Protein AF-A0A9W6SJN5-F1 (afdb_monomer_lite)

Foldseek 3Di:
DDPVVVLVVVLVVCLLVLLQLLLVLLLVVVVLVCVVVVHDPPDVSNPDQLDVVGSNQPPDPPRDPPSNVLSVVLSVVLSVVCSVCVVPDPDSSVSSSVSSNVVSLVVVLVVLVVQPQDRCDDCPALLVQLLVQQPDPLLNVVLSQLSSQWRRLDAQPPVNDPLLVSLVVCCVVVVDDSDDDCRSVVVVVSNVSSLVSCQVRQAWTQHPNDIDRSCVVTPVCSNVPDPPPVVVPPPDDDDPPDPDDDDDPCPVCNVVVLVVQLLVQLLVVVVVVDQSLRSQCVSQCVRPNPVSPVCNPDPVSSVVVSVVSVVVSVVD

Organism: NCBI:txid1785913

Radius of gyration: 25.13 Å; chains: 1; bounding box: 64×48×74 Å

Sequence (316 aa):
MSDRDASDRAHQAWYPQFARVVWHATAPLRHALHRTQGADWWCPTKAAPYSPEDPVGDRADPSCDDCVSEHGEILCLTCRRYAVRSALIADPDGWAFRVAECLMRDRFRAMRVEAGALARTDPRGVVARIYGACADEWERRLARLILDYVGYAGSLPPDLWPYAKWLAEKARITGAPQLGAGRLSALHDDIAVVLGHMRRHGGQVTVQGEKMLWYDAYVERPLGRRRRIDTLSLDEGPSKSDRRPPIDPPDAGLVLGYADRMLAETRTRVRRGATVTAALREVLPSLLGAKGAEVAADRALMERLARFVRSHLDSA

Secondary structure (DSSP, 8-state):
--HHHHHHHHHHHHHHHHHHHHHHHTHHHHHHHHHHH---TT-GGGT----TT-TTS-S-----HHHHHHHHHHHHHHHHHHHHHGGG-S-HHHHHHHHHHHHHHHHHHHHHHHTTPPPS--SSSHHHHHHHH-SSHHHHHHHHHHHHHTT-SS---SS-S-HHHHHHHHHHHH---S--TTHHHHHHHHHHHHHHHHHHHS-EEEETTEEEEHHIIIIISTTS-PPPGGGS-TT-PPPTT--PPP-PSPPHHHHHHHHHHHHHHHHHHHHTT--HHHHHHHHHHHHHTHHHHHHHH-HHHHHHHHHHHHHHHHT-

Structure (mmCIF, N/CA/C/O backbone):
data_AF-A0A9W6SJN5-F1
#
_entry.id   AF-A0A9W6SJN5-F1
#
loop_
_atom_site.group_PDB
_atom_site.id
_atom_site.type_symbol
_atom_site.label_atom_id
_atom_site.label_alt_id
_atom_site.label_comp_id
_atom_site.label_asym_id
_atom_site.label_entity_id
_atom_site.label_seq_id
_atom_site.pdbx_PDB_ins_code
_atom_site.Cartn_x
_atom_site.Cartn_y
_atom_site.Cartn_z
_atom_site.occupancy
_atom_site.B_iso_or_equiv
_atom_site.auth_seq_id
_atom_site.auth_comp_id
_atom_site.auth_asym_id
_atom_site.auth_atom_id
_atom_site.pdbx_PDB_model_num
ATOM 1 N N . MET A 1 1 ? -37.425 20.262 -2.354 1.00 51.03 1 MET A N 1
ATOM 2 C CA . MET A 1 1 ? -36.393 19.353 -1.813 1.00 51.03 1 MET A CA 1
ATOM 3 C C . MET A 1 1 ? -35.741 18.702 -3.011 1.00 51.03 1 MET A C 1
ATOM 5 O O . MET A 1 1 ? -36.451 18.043 -3.758 1.00 51.03 1 MET A O 1
ATOM 9 N N . SER A 1 2 ? -34.485 19.036 -3.295 1.00 58.19 2 SER A N 1
ATOM 10 C CA . SER A 1 2 ? -33.830 18.599 -4.534 1.00 58.19 2 SER A CA 1
ATOM 11 C C . SER A 1 2 ? -33.333 17.156 -4.396 1.00 58.19 2 SER A C 1
ATOM 13 O O . SER A 1 2 ? -33.040 16.721 -3.283 1.00 58.19 2 SER A O 1
ATOM 15 N N . ASP A 1 3 ? -33.186 16.421 -5.502 1.00 53.06 3 ASP A N 1
ATOM 16 C CA . ASP A 1 3 ? -32.606 15.063 -5.498 1.00 53.06 3 ASP A CA 1
ATOM 17 C C . ASP A 1 3 ? -31.203 15.006 -4.856 1.00 53.06 3 ASP A C 1
ATOM 19 O O . ASP A 1 3 ? -30.801 13.969 -4.326 1.00 53.06 3 ASP A O 1
ATOM 23 N N . ARG A 1 4 ? -30.474 16.135 -4.811 1.00 51.56 4 ARG A N 1
ATOM 24 C CA . ARG A 1 4 ? -29.205 16.249 -4.071 1.00 51.56 4 ARG A CA 1
ATOM 25 C C . ARG A 1 4 ? -29.389 16.101 -2.561 1.00 51.56 4 ARG A C 1
ATOM 27 O O . ARG A 1 4 ? -28.627 15.372 -1.940 1.00 51.56 4 ARG A O 1
ATOM 34 N N . ASP A 1 5 ? -30.438 16.688 -1.986 1.00 50.66 5 ASP A N 1
ATOM 35 C CA . ASP A 1 5 ? -30.685 16.642 -0.535 1.00 50.66 5 ASP A CA 1
ATOM 36 C C . ASP A 1 5 ? -31.090 15.239 -0.057 1.00 50.66 5 ASP A C 1
ATOM 38 O O . ASP A 1 5 ? -30.956 14.907 1.123 1.00 50.66 5 ASP A O 1
ATOM 42 N N . ALA A 1 6 ? -31.659 14.424 -0.948 1.00 54.25 6 ALA A N 1
ATOM 43 C CA . ALA A 1 6 ? -31.976 13.025 -0.673 1.00 54.25 6 ALA A CA 1
ATOM 44 C C . ALA A 1 6 ? -30.724 12.141 -0.789 1.00 54.25 6 ALA A C 1
ATOM 46 O O . ALA A 1 6 ? -30.499 11.290 0.071 1.00 54.25 6 ALA A O 1
ATOM 47 N N . SER A 1 7 ? -29.878 12.394 -1.795 1.00 52.31 7 SER A N 1
ATOM 48 C CA . SER A 1 7 ? -28.590 11.711 -1.959 1.00 52.31 7 SER A CA 1
ATOM 49 C C . SER A 1 7 ? -27.652 11.981 -0.780 1.00 52.31 7 SER A C 1
ATOM 51 O O . SER A 1 7 ? -27.086 11.039 -0.234 1.00 52.31 7 SER A O 1
ATOM 53 N N . ASP A 1 8 ? -27.540 13.231 -0.326 1.00 52.66 8 ASP A N 1
ATOM 54 C CA . ASP A 1 8 ? -26.652 13.598 0.784 1.00 52.66 8 ASP A CA 1
ATOM 55 C C . ASP A 1 8 ? -27.121 13.011 2.125 1.00 52.66 8 ASP A C 1
ATOM 57 O O . ASP A 1 8 ? -26.305 12.527 2.911 1.00 52.66 8 ASP A O 1
ATOM 61 N N . ARG A 1 9 ? -28.439 12.937 2.362 1.00 57.88 9 ARG A N 1
ATOM 62 C CA . ARG A 1 9 ? -29.002 12.269 3.551 1.00 57.88 9 ARG A CA 1
ATOM 63 C C . ARG A 1 9 ? -28.831 10.753 3.521 1.00 57.88 9 ARG A C 1
ATOM 65 O O . ARG A 1 9 ? -28.518 10.154 4.547 1.00 57.88 9 ARG A O 1
ATOM 72 N N . ALA A 1 10 ? -28.985 10.127 2.354 1.00 56.44 10 ALA A N 1
ATOM 73 C CA . ALA A 1 10 ? -28.694 8.706 2.198 1.00 56.44 10 ALA A CA 1
ATOM 74 C C . ALA A 1 10 ? -27.201 8.418 2.431 1.00 56.44 10 ALA A C 1
ATOM 76 O O . ALA A 1 10 ? -26.869 7.419 3.060 1.00 56.44 10 ALA A O 1
ATOM 77 N N . HIS A 1 11 ? -26.297 9.305 1.999 1.00 56.94 11 HIS A N 1
ATOM 78 C CA . HIS A 1 11 ? -24.855 9.163 2.237 1.00 56.94 11 HIS A CA 1
ATOM 79 C C . HIS A 1 11 ? -24.478 9.292 3.719 1.00 56.94 11 HIS A C 1
ATOM 81 O O . HIS A 1 11 ? -23.614 8.552 4.189 1.00 56.94 11 HIS A O 1
ATOM 87 N N . GLN A 1 12 ? -25.153 10.169 4.467 1.00 63.16 12 GLN A N 1
ATOM 88 C CA . GLN A 1 12 ? -24.950 10.312 5.913 1.00 63.16 12 GLN A CA 1
ATOM 89 C C . GLN A 1 12 ? -25.329 9.046 6.697 1.00 63.16 12 GLN A C 1
ATOM 91 O O . GLN A 1 12 ? -24.683 8.740 7.696 1.00 63.16 12 GLN A O 1
ATOM 96 N N . ALA A 1 13 ? -26.310 8.264 6.230 1.00 64.75 13 ALA A N 1
ATOM 97 C CA . ALA A 1 13 ? -26.736 7.035 6.907 1.00 64.75 13 ALA A CA 1
ATOM 98 C C . ALA A 1 13 ? -25.679 5.911 6.868 1.00 64.75 13 ALA A C 1
ATOM 100 O O . ALA A 1 13 ? -25.567 5.142 7.820 1.00 64.75 13 ALA A O 1
ATOM 101 N N . TRP A 1 14 ? -24.879 5.827 5.798 1.00 68.38 14 TRP A N 1
ATOM 102 C CA . TRP A 1 14 ? -23.822 4.809 5.643 1.00 68.38 14 TRP A CA 1
ATOM 103 C C . TRP A 1 14 ? -22.468 5.241 6.208 1.00 68.38 14 TRP A C 1
ATOM 105 O O . TRP A 1 14 ? -21.563 4.418 6.360 1.00 68.38 14 TRP A O 1
ATOM 115 N N . TYR A 1 15 ? -22.330 6.528 6.529 1.00 73.94 15 TYR A N 1
ATOM 116 C CA . TYR A 1 15 ? -21.082 7.130 6.982 1.00 73.94 15 TYR A CA 1
ATOM 117 C C . TYR A 1 15 ? -20.462 6.399 8.185 1.00 73.94 15 TYR A C 1
ATOM 119 O O . TYR A 1 15 ? -19.280 6.067 8.109 1.00 73.94 15 TYR A O 1
ATOM 127 N N . PRO A 1 16 ? -21.224 6.027 9.236 1.00 79.62 16 PRO A N 1
ATOM 128 C CA . PRO A 1 16 ? -20.671 5.305 10.385 1.00 79.62 16 PRO A CA 1
ATOM 129 C C . PRO A 1 16 ? -20.143 3.909 10.032 1.00 79.62 16 PRO A C 1
ATOM 131 O O . PRO A 1 16 ? -19.073 3.496 10.479 1.00 79.62 16 PRO A O 1
ATOM 134 N N . GLN A 1 17 ? -20.875 3.171 9.197 1.00 83.25 17 GLN A N 1
ATOM 135 C CA . GLN A 1 17 ? -20.501 1.812 8.813 1.00 83.25 17 GLN A CA 1
ATOM 136 C C . GLN A 1 17 ? -19.228 1.808 7.957 1.00 83.25 17 GLN A C 1
ATOM 138 O O . GLN A 1 17 ? -18.283 1.068 8.246 1.00 83.25 17 GLN A O 1
ATOM 143 N N . PHE A 1 18 ? -19.165 2.675 6.943 1.00 87.06 18 PHE A N 1
ATOM 144 C CA . PHE A 1 18 ? -17.982 2.789 6.092 1.00 87.06 18 PHE A CA 1
ATOM 145 C C . PHE A 1 18 ? -16.794 3.391 6.824 1.00 87.06 18 PHE A C 1
ATOM 147 O O . PHE A 1 18 ? -15.677 2.936 6.593 1.00 87.06 18 PHE A O 1
ATOM 154 N N . ALA A 1 19 ? -17.001 4.341 7.736 1.00 84.12 19 ALA A N 1
ATOM 155 C CA . ALA A 1 19 ? -15.920 4.902 8.536 1.00 84.12 19 ALA A CA 1
ATOM 156 C C . ALA A 1 19 ? -15.173 3.810 9.314 1.00 84.12 19 ALA A C 1
ATOM 158 O O . ALA A 1 19 ? -13.944 3.738 9.219 1.00 84.12 19 ALA A O 1
ATOM 159 N N . ARG A 1 20 ? -15.897 2.876 9.949 1.00 82.25 20 ARG A N 1
ATOM 160 C CA . ARG A 1 20 ? -15.302 1.708 10.617 1.00 82.25 20 ARG A CA 1
ATOM 161 C C . ARG A 1 20 ? -14.538 0.802 9.646 1.00 82.25 20 ARG A C 1
ATOM 163 O O . ARG A 1 20 ? -13.388 0.447 9.903 1.00 82.25 20 ARG A O 1
ATOM 170 N N . VAL A 1 21 ? -15.152 0.424 8.523 1.00 86.56 21 VAL A N 1
ATOM 171 C CA . VAL A 1 21 ? -14.523 -0.466 7.526 1.00 86.56 21 VAL A CA 1
ATOM 172 C C . VAL A 1 21 ? -13.246 0.155 6.951 1.00 86.56 21 VAL A C 1
ATOM 174 O O . VAL A 1 21 ? -12.198 -0.493 6.902 1.00 86.56 21 VAL A O 1
ATOM 177 N N . VAL A 1 22 ? -13.314 1.429 6.562 1.00 86.62 22 VAL A N 1
ATOM 178 C CA . VAL A 1 22 ? -12.184 2.193 6.024 1.00 86.62 22 VAL A CA 1
ATOM 179 C C . VAL A 1 22 ? -11.093 2.344 7.077 1.00 86.62 22 VAL A C 1
ATOM 181 O O . VAL A 1 22 ? -9.915 2.205 6.746 1.00 86.62 22 VAL A O 1
ATOM 184 N N . TRP A 1 23 ? -11.444 2.559 8.347 1.00 84.31 23 TRP A N 1
ATOM 185 C CA . TRP A 1 23 ? -10.466 2.647 9.432 1.00 84.31 23 TRP A CA 1
ATOM 186 C C . TRP A 1 23 ? -9.625 1.378 9.551 1.00 84.31 23 TRP A C 1
ATOM 188 O O . TRP A 1 23 ? -8.396 1.453 9.630 1.00 84.31 23 TRP A O 1
ATOM 198 N N . HIS A 1 24 ? -10.254 0.206 9.504 1.00 81.81 24 HIS A N 1
ATOM 199 C CA . HIS A 1 24 ? -9.523 -1.059 9.529 1.00 81.81 24 HIS A CA 1
ATOM 200 C C . HIS A 1 24 ? -8.686 -1.264 8.264 1.00 81.81 24 HIS A C 1
ATOM 202 O O . HIS A 1 24 ? -7.506 -1.602 8.358 1.00 81.81 24 HIS A O 1
ATOM 208 N N . ALA A 1 25 ? -9.257 -0.994 7.087 1.00 83.50 25 ALA A N 1
ATOM 209 C CA . ALA A 1 25 ? -8.562 -1.168 5.813 1.00 83.50 25 ALA A CA 1
ATOM 210 C C . ALA A 1 25 ? -7.317 -0.271 5.681 1.00 83.50 25 ALA A C 1
ATOM 212 O O . ALA A 1 25 ? -6.335 -0.659 5.055 1.00 83.50 25 ALA A O 1
ATOM 213 N N . THR A 1 26 ? -7.335 0.916 6.293 1.00 81.62 26 THR A N 1
ATOM 214 C CA . THR A 1 26 ? -6.250 1.910 6.215 1.00 81.62 26 THR A CA 1
ATOM 215 C C . THR A 1 26 ? -5.214 1.792 7.334 1.00 81.62 26 THR A C 1
ATOM 217 O O . THR A 1 26 ? -4.225 2.529 7.332 1.00 81.62 26 THR A O 1
ATOM 220 N N . ALA A 1 27 ? -5.363 0.837 8.260 1.00 78.06 27 ALA A N 1
ATOM 221 C CA . ALA A 1 27 ? -4.398 0.625 9.339 1.00 78.06 27 ALA A CA 1
ATOM 222 C C . ALA A 1 27 ? -2.945 0.444 8.843 1.00 78.06 27 ALA A C 1
ATOM 224 O O . ALA A 1 27 ? -2.046 1.036 9.446 1.00 78.06 27 ALA A O 1
ATOM 225 N N . PRO A 1 28 ? -2.652 -0.290 7.746 1.00 76.44 28 PRO A N 1
ATOM 226 C CA . PRO A 1 28 ? -1.284 -0.395 7.233 1.00 76.44 28 PRO A CA 1
ATOM 227 C C . PRO A 1 28 ? -0.686 0.946 6.779 1.00 76.44 28 PRO A C 1
ATOM 229 O O . PRO A 1 28 ? 0.506 1.178 6.995 1.00 76.44 28 PRO A O 1
ATOM 232 N N . LEU A 1 29 ? -1.497 1.831 6.181 1.00 78.19 29 LEU A N 1
ATOM 233 C CA . LEU A 1 29 ? -1.089 3.174 5.742 1.00 78.19 29 LEU A CA 1
ATOM 234 C C . LEU A 1 29 ? -0.744 4.068 6.921 1.00 78.19 29 LEU A C 1
ATOM 236 O O . LEU A 1 29 ? 0.362 4.606 6.973 1.00 78.19 29 LEU A O 1
ATOM 240 N N . ARG A 1 30 ? -1.627 4.112 7.919 1.00 78.38 30 ARG A N 1
ATOM 241 C CA . ARG A 1 30 ? -1.379 4.841 9.168 1.00 78.38 30 ARG A CA 1
ATOM 242 C C . ARG A 1 30 ? -0.096 4.371 9.852 1.00 78.38 30 ARG A C 1
ATOM 244 O O . ARG A 1 30 ? 0.764 5.176 10.196 1.00 78.38 30 ARG A O 1
ATOM 251 N N . HIS A 1 31 ? 0.124 3.058 9.946 1.00 73.50 31 HIS A N 1
ATOM 252 C CA . HIS A 1 31 ? 1.378 2.515 10.481 1.00 73.50 31 HIS A CA 1
ATOM 253 C C . HIS A 1 31 ? 2.622 2.929 9.685 1.00 73.50 31 HIS A C 1
ATOM 255 O O . HIS A 1 31 ? 3.702 3.075 10.261 1.00 73.50 31 HIS A O 1
ATOM 261 N N . ALA A 1 32 ? 2.517 3.072 8.365 1.00 72.56 32 ALA A N 1
ATOM 262 C CA . ALA A 1 32 ? 3.647 3.474 7.542 1.00 72.56 32 ALA A CA 1
ATOM 263 C C . ALA A 1 32 ? 3.993 4.959 7.690 1.00 72.56 32 ALA A C 1
ATOM 265 O O . ALA A 1 32 ? 5.180 5.254 7.819 1.00 72.56 32 ALA A O 1
ATOM 266 N N . LEU A 1 33 ? 2.995 5.848 7.758 1.00 72.81 33 LEU A N 1
ATOM 267 C CA . LEU A 1 33 ? 3.183 7.293 7.966 1.00 72.81 33 LEU A CA 1
ATOM 268 C C . LEU A 1 33 ? 4.057 7.576 9.193 1.00 72.81 33 LEU A C 1
ATOM 270 O O . LEU A 1 33 ? 5.102 8.226 9.099 1.00 72.81 33 LEU A O 1
ATOM 274 N N . HIS A 1 34 ? 3.719 6.945 10.317 1.00 72.12 34 HIS A N 1
ATOM 275 C CA . HIS A 1 34 ? 4.487 7.084 11.552 1.00 72.12 34 HIS A CA 1
ATOM 276 C C . HIS A 1 34 ? 5.904 6.511 11.473 1.00 72.12 34 HIS A C 1
ATOM 278 O O . HIS A 1 34 ? 6.821 7.045 12.092 1.00 72.12 34 HIS A O 1
ATOM 284 N N . ARG A 1 35 ? 6.123 5.432 10.706 1.00 66.50 35 ARG A N 1
ATOM 285 C CA . ARG A 1 35 ? 7.482 4.899 10.505 1.00 66.50 35 ARG A CA 1
ATOM 286 C C . ARG A 1 35 ? 8.357 5.869 9.716 1.00 66.50 35 ARG A C 1
ATOM 288 O O . ARG A 1 35 ? 9.546 5.959 9.997 1.00 66.50 35 ARG A O 1
ATOM 295 N N . THR A 1 36 ? 7.787 6.573 8.740 1.00 63.00 36 THR A N 1
ATOM 296 C CA . THR A 1 36 ? 8.541 7.480 7.864 1.00 63.00 36 THR A CA 1
ATOM 297 C C . THR A 1 36 ? 8.869 8.824 8.501 1.00 63.00 36 THR A C 1
ATOM 299 O O . THR A 1 36 ? 9.935 9.367 8.235 1.00 63.00 36 THR A O 1
ATOM 302 N N . GLN A 1 37 ? 7.993 9.350 9.356 1.00 63.31 37 GLN A N 1
ATOM 303 C CA . GLN A 1 37 ? 8.151 10.690 9.934 1.00 63.31 37 GLN A CA 1
ATOM 304 C C . GLN A 1 37 ? 8.975 10.707 11.231 1.00 63.31 37 GLN A C 1
ATOM 306 O O . GLN A 1 37 ? 9.207 11.771 11.796 1.00 63.31 37 GLN A O 1
ATOM 311 N N . GLY A 1 38 ? 9.388 9.543 11.748 1.00 58.31 38 GLY A N 1
ATOM 312 C CA . GLY A 1 38 ? 10.014 9.445 13.074 1.00 58.31 38 GLY A CA 1
ATOM 313 C C . GLY A 1 38 ? 9.074 9.827 14.228 1.00 58.31 38 GLY A C 1
ATOM 314 O O . GLY A 1 38 ? 9.519 9.904 15.370 1.00 58.31 38 GLY A O 1
ATOM 315 N N . ALA A 1 39 ? 7.791 10.055 13.929 1.00 54.59 39 ALA A N 1
ATOM 316 C CA . ALA A 1 39 ? 6.765 10.478 14.865 1.00 54.59 39 ALA A CA 1
ATOM 317 C C . ALA A 1 39 ? 6.230 9.288 15.672 1.00 54.59 39 ALA A C 1
ATOM 319 O O . ALA A 1 39 ? 5.972 8.213 15.121 1.00 54.59 39 ALA A O 1
ATOM 320 N N . ASP A 1 40 ? 6.081 9.518 16.979 1.00 55.09 40 ASP A N 1
ATOM 321 C CA . ASP A 1 40 ? 5.606 8.630 18.040 1.00 55.09 40 ASP A CA 1
ATOM 322 C C . ASP A 1 40 ? 5.259 7.195 17.617 1.00 55.09 40 ASP A C 1
ATOM 324 O O . ASP A 1 40 ? 4.202 6.870 17.058 1.00 55.09 40 ASP A O 1
ATOM 328 N N . TRP A 1 41 ? 6.152 6.271 17.986 1.00 58.38 41 TRP A N 1
ATOM 329 C CA . TRP A 1 41 ? 5.876 4.834 18.000 1.00 58.38 41 TRP A CA 1
ATOM 330 C C . TRP A 1 41 ? 4.545 4.530 18.714 1.00 58.38 41 TRP A C 1
ATOM 332 O O . TRP A 1 41 ? 3.840 3.607 18.302 1.00 58.38 41 TRP A O 1
ATOM 342 N N . TRP A 1 42 ? 4.158 5.385 19.664 1.00 61.66 42 TRP A N 1
ATOM 343 C CA . TRP A 1 42 ? 2.937 5.347 20.454 1.00 61.66 42 TRP A CA 1
ATOM 344 C C . TRP A 1 42 ? 1.845 6.297 19.934 1.00 61.66 42 TRP A C 1
ATOM 346 O O . TRP A 1 42 ? 1.342 7.145 20.661 1.00 61.66 42 TRP A O 1
ATOM 356 N N . CYS A 1 43 ? 1.462 6.168 18.664 1.00 67.31 43 CYS A N 1
ATOM 357 C CA . CYS A 1 43 ? 0.259 6.847 18.196 1.00 67.31 43 CYS A CA 1
ATOM 358 C C . CYS A 1 43 ? -0.982 6.033 18.623 1.00 67.31 43 CYS A C 1
ATOM 360 O O . CYS A 1 43 ? -1.122 4.892 18.171 1.00 67.31 43 CYS A O 1
ATOM 362 N N . PRO A 1 44 ? -1.880 6.562 19.473 1.00 60.41 44 PRO A N 1
ATOM 363 C CA . PRO A 1 44 ? -3.064 5.846 19.956 1.00 60.41 44 PRO A CA 1
ATOM 364 C C . PRO A 1 44 ? -4.013 5.415 18.825 1.00 60.41 44 PRO A C 1
ATOM 366 O O . PRO A 1 44 ? -4.672 4.379 18.937 1.00 60.41 44 PRO A O 1
ATOM 369 N N . THR A 1 45 ? -3.999 6.108 17.681 1.00 62.09 45 THR A N 1
ATOM 370 C CA . THR A 1 45 ? -4.784 5.755 16.482 1.00 62.09 45 THR A CA 1
ATOM 371 C C . THR A 1 45 ? -4.252 4.521 15.724 1.00 62.09 45 THR A C 1
ATOM 373 O O . THR A 1 45 ? -4.920 4.013 14.815 1.00 62.09 45 THR A O 1
ATOM 376 N N . LYS A 1 46 ? -3.069 3.993 16.095 1.00 58.38 46 LYS A N 1
ATOM 377 C CA . LYS A 1 46 ? -2.537 2.707 15.593 1.00 58.38 46 LYS A CA 1
ATOM 378 C C . LYS A 1 46 ? -3.280 1.504 16.168 1.00 58.38 46 LYS A C 1
ATOM 380 O O . LYS A 1 46 ? -3.421 0.495 15.482 1.00 58.38 46 LYS A O 1
ATOM 385 N N . ALA A 1 47 ? -3.700 1.601 17.430 1.00 52.94 47 ALA A N 1
ATOM 386 C CA . ALA A 1 47 ? -4.211 0.476 18.210 1.00 52.94 47 ALA A CA 1
ATOM 387 C C . ALA A 1 47 ? -5.720 0.554 18.466 1.00 52.94 47 ALA A C 1
ATOM 389 O O . ALA A 1 47 ? -6.360 -0.485 18.612 1.00 52.94 47 ALA A O 1
ATOM 390 N N . ALA A 1 48 ? -6.296 1.756 18.514 1.00 52.59 48 ALA A N 1
ATOM 391 C CA . ALA A 1 48 ? -7.717 1.911 18.771 1.00 52.59 48 ALA A CA 1
ATOM 392 C C . ALA A 1 48 ? -8.519 1.835 17.461 1.00 52.59 48 ALA A C 1
ATOM 394 O O . ALA A 1 48 ? -8.326 2.671 16.571 1.00 52.59 48 ALA A O 1
ATOM 395 N N . PRO A 1 49 ? -9.461 0.889 17.306 1.00 51.47 49 PRO A N 1
ATOM 396 C CA . PRO A 1 49 ? -10.662 1.232 16.581 1.00 51.47 49 PRO A CA 1
ATOM 397 C C . PRO A 1 49 ? -11.343 2.332 17.395 1.00 51.47 49 PRO A C 1
ATOM 399 O O . PRO A 1 49 ? -11.592 2.171 18.589 1.00 51.47 49 PRO A O 1
ATOM 402 N N . TYR A 1 50 ? -11.623 3.451 16.745 1.00 54.72 50 TYR A N 1
ATOM 403 C CA . TYR A 1 50 ? -12.881 4.151 16.945 1.00 54.72 50 TYR A CA 1
ATOM 404 C C . TYR A 1 50 ? -13.947 3.141 17.376 1.00 54.72 50 TYR A C 1
ATOM 406 O O . TYR A 1 50 ? -14.252 2.197 16.638 1.00 54.72 50 TYR A O 1
ATOM 414 N N . SER A 1 51 ? -14.342 3.209 18.645 1.00 47.53 51 SER A N 1
ATOM 415 C CA . SER A 1 51 ? -15.144 2.163 19.265 1.00 47.53 51 SER A CA 1
ATOM 416 C C . SER A 1 51 ? -16.496 2.056 18.549 1.00 47.53 51 SER A C 1
ATOM 418 O O . SER A 1 51 ? -16.865 2.951 17.782 1.00 47.53 51 SER A O 1
ATOM 420 N N . PRO A 1 52 ? -17.295 1.003 18.793 1.00 46.31 52 PRO A N 1
ATOM 421 C CA . PRO A 1 52 ? -18.690 0.994 18.358 1.00 46.31 52 PRO A CA 1
ATOM 422 C C . PRO A 1 52 ? -19.465 2.264 18.768 1.00 46.31 52 PRO A C 1
ATOM 424 O O . PRO A 1 52 ? -20.458 2.593 18.125 1.00 46.31 52 PRO A O 1
ATOM 427 N N . GLU A 1 53 ? -19.002 2.988 19.798 1.00 51.03 53 GLU A N 1
ATOM 428 C CA . GLU A 1 53 ? -19.582 4.249 20.271 1.00 51.03 53 GLU A CA 1
ATOM 429 C C . GLU A 1 53 ? -19.065 5.522 19.565 1.00 51.03 53 GLU A C 1
ATOM 431 O O . GLU A 1 53 ? -19.615 6.597 19.815 1.00 51.03 53 GLU A O 1
ATOM 436 N N . ASP A 1 54 ? -18.037 5.436 18.713 1.00 58.25 54 ASP A N 1
ATOM 437 C CA . ASP A 1 54 ? -17.520 6.556 17.907 1.00 58.25 54 ASP A CA 1
ATOM 438 C C . ASP A 1 54 ? -17.002 6.104 16.527 1.00 58.25 54 ASP A C 1
ATOM 440 O O . ASP A 1 54 ? -15.849 6.334 16.189 1.00 58.25 54 ASP A O 1
ATOM 444 N N . PRO A 1 55 ? -17.822 5.450 15.692 1.00 50.44 55 PRO A N 1
ATOM 445 C CA . PRO A 1 55 ? -17.371 4.828 14.443 1.00 50.44 55 PRO A CA 1
ATOM 446 C C . PRO A 1 55 ? -16.833 5.811 13.386 1.00 50.44 55 PRO A C 1
ATOM 448 O O . PRO A 1 55 ? -16.222 5.369 12.413 1.00 50.44 55 PRO A O 1
ATOM 451 N N . VAL A 1 56 ? -17.078 7.114 13.558 1.00 53.34 56 VAL A N 1
ATOM 452 C CA . VAL A 1 56 ? -16.676 8.210 12.657 1.00 53.34 56 VAL A CA 1
ATOM 453 C C . VAL A 1 56 ? -15.438 8.970 13.136 1.00 53.34 56 VAL A C 1
ATOM 455 O O . VAL A 1 56 ? -14.830 9.670 12.332 1.00 53.34 56 VAL A O 1
ATOM 458 N N . GLY A 1 57 ? -15.021 8.772 14.388 1.00 52.59 57 GLY A N 1
ATOM 459 C CA . GLY A 1 57 ? -13.840 9.415 14.955 1.00 52.59 57 GLY A CA 1
ATOM 460 C C . GLY A 1 57 ? -14.038 10.854 15.411 1.00 52.59 57 GLY A C 1
ATOM 461 O O . GLY A 1 57 ? -13.070 11.613 15.476 1.00 52.59 57 GLY A O 1
ATOM 462 N N . ASP A 1 58 ? -15.273 11.216 15.753 1.00 51.97 58 ASP A N 1
ATOM 463 C CA . ASP A 1 58 ? -15.645 12.561 16.188 1.00 51.97 58 ASP A CA 1
ATOM 464 C C . ASP A 1 58 ? -15.345 12.780 17.686 1.00 51.97 58 ASP A C 1
ATOM 466 O O . ASP A 1 58 ? -15.271 13.922 18.153 1.00 51.97 58 ASP A O 1
ATOM 470 N N . ARG A 1 59 ? -15.141 11.710 18.474 1.00 49.53 59 ARG A N 1
ATOM 471 C CA . ARG A 1 59 ? -14.722 11.790 19.883 1.00 49.53 59 ARG A CA 1
ATOM 472 C C . ARG A 1 59 ? -13.200 11.776 19.961 1.00 49.53 59 ARG A C 1
ATOM 474 O O . ARG A 1 59 ? -12.550 10.770 20.227 1.00 49.53 59 ARG A O 1
ATOM 481 N N . ALA A 1 60 ? -12.655 12.960 19.728 1.00 39.69 60 ALA A N 1
ATOM 482 C CA . ALA A 1 60 ? -11.240 13.280 19.748 1.00 39.69 60 ALA A CA 1
ATOM 483 C C . ALA A 1 60 ? -10.496 12.758 21.002 1.00 39.69 60 ALA A C 1
ATOM 485 O O . ALA A 1 60 ? -10.620 13.310 22.094 1.00 39.69 60 ALA A O 1
ATOM 486 N N . ASP A 1 61 ? -9.622 11.769 20.812 1.00 47.41 61 ASP A N 1
ATOM 487 C CA . ASP A 1 61 ? -8.229 11.948 21.232 1.00 47.41 61 ASP A CA 1
ATOM 488 C C . ASP A 1 61 ? -7.436 12.304 19.955 1.00 47.41 61 ASP A C 1
ATOM 490 O O . ASP A 1 61 ? -7.086 11.414 19.171 1.00 47.41 61 ASP A O 1
ATOM 494 N N . PRO A 1 62 ? -7.267 13.606 19.651 1.00 51.75 62 PRO A N 1
ATOM 495 C CA . PRO A 1 62 ? -6.813 14.119 18.360 1.00 51.75 62 PRO A CA 1
ATOM 496 C C . PRO A 1 62 ? -5.288 14.077 18.260 1.00 51.75 62 PRO A C 1
ATOM 498 O O . PRO A 1 62 ? -4.642 15.059 17.913 1.00 51.75 62 PRO A O 1
ATOM 501 N N . SER A 1 63 ? -4.661 12.968 18.632 1.00 60.34 63 SER A N 1
ATOM 502 C CA . SER A 1 63 ? -3.208 12.983 18.785 1.00 60.34 63 SER A CA 1
ATOM 503 C C . SER A 1 63 ? -2.447 12.765 17.463 1.00 60.34 63 SER A C 1
ATOM 505 O O . SER A 1 63 ? -1.220 12.667 17.496 1.00 60.34 63 SER A O 1
ATOM 507 N N . CYS A 1 64 ? -3.123 12.611 16.312 1.00 70.38 64 CYS A N 1
ATOM 508 C CA . CYS A 1 64 ? -2.454 12.510 15.009 1.00 70.38 64 CYS A CA 1
ATOM 509 C C . CYS A 1 64 ? -3.345 12.936 13.832 1.00 70.38 64 CYS A C 1
ATOM 511 O O . CYS A 1 64 ? -4.103 12.128 13.284 1.00 70.38 64 CYS A O 1
ATOM 513 N N . ASP A 1 65 ? -3.173 14.186 13.403 1.00 75.06 65 ASP A N 1
ATOM 514 C CA . ASP A 1 65 ? -3.861 14.778 12.249 1.00 75.06 65 ASP A CA 1
ATOM 515 C C . ASP A 1 65 ? -3.628 13.990 10.952 1.00 75.06 65 ASP A C 1
ATOM 517 O O . ASP A 1 65 ? -4.559 13.802 10.172 1.00 75.06 65 ASP A O 1
ATOM 521 N N . ASP A 1 66 ? -2.427 13.441 10.748 1.00 77.38 66 ASP A N 1
ATOM 522 C CA . ASP A 1 66 ? -2.105 12.654 9.550 1.00 77.38 66 ASP A CA 1
ATOM 523 C C . ASP A 1 66 ? -2.970 11.390 9.439 1.00 77.38 66 ASP A C 1
ATOM 525 O O . ASP A 1 66 ? -3.471 11.050 8.368 1.00 77.38 66 ASP A O 1
ATOM 529 N N . CYS A 1 67 ? -3.197 10.697 10.558 1.00 77.69 67 CYS A N 1
ATOM 530 C CA . CYS A 1 67 ? -4.023 9.493 10.595 1.00 77.69 67 CYS A CA 1
ATOM 531 C C . CYS A 1 67 ? -5.492 9.781 10.277 1.00 77.69 67 CYS A C 1
ATOM 533 O O . CYS A 1 67 ? -6.134 8.990 9.581 1.00 77.69 67 CYS A O 1
ATOM 535 N N . VAL A 1 68 ? -6.012 10.888 10.810 1.00 77.94 68 VAL A N 1
ATOM 536 C CA . VAL A 1 68 ? -7.399 11.322 10.612 1.00 77.94 68 VAL A CA 1
ATOM 537 C C . VAL A 1 68 ? -7.599 11.820 9.185 1.00 77.94 68 VAL A C 1
ATOM 539 O O . VAL A 1 68 ? -8.554 11.416 8.527 1.00 77.94 68 VAL A O 1
ATOM 542 N N . SER A 1 69 ? -6.671 12.634 8.679 1.00 82.06 69 SER A N 1
ATOM 543 C CA . SER A 1 69 ? -6.707 13.169 7.317 1.00 82.06 69 SER A CA 1
ATOM 544 C C . SER A 1 69 ? -6.754 12.047 6.273 1.00 82.06 69 SER A C 1
ATOM 546 O O . SER A 1 69 ? -7.648 12.006 5.427 1.00 82.06 69 SER A O 1
ATOM 548 N N . GLU A 1 70 ? -5.862 11.061 6.392 1.00 82.50 70 GLU A N 1
ATOM 549 C CA . GLU A 1 70 ? -5.761 9.949 5.438 1.00 82.50 70 GLU A CA 1
ATOM 550 C C . GLU A 1 70 ? -6.963 8.992 5.522 1.00 82.50 70 GLU A C 1
ATOM 552 O O . GLU A 1 70 ? -7.425 8.461 4.508 1.00 82.50 70 GLU A O 1
ATOM 557 N N . HIS A 1 71 ? -7.526 8.789 6.720 1.00 84.38 71 HIS A N 1
ATOM 558 C CA . HIS A 1 71 ? -8.794 8.070 6.871 1.00 84.38 71 HIS A CA 1
ATOM 559 C C . HIS A 1 71 ? -9.952 8.827 6.216 1.00 84.38 71 HIS A C 1
ATOM 561 O O . HIS A 1 71 ? -10.694 8.228 5.434 1.00 84.38 71 HIS A O 1
ATOM 567 N N . GLY A 1 72 ? -10.078 10.126 6.493 1.00 83.50 72 GLY A N 1
ATOM 568 C CA . GLY A 1 72 ? -11.138 10.983 5.972 1.00 83.50 72 GLY A CA 1
ATOM 569 C C . GLY A 1 72 ? -11.130 11.072 4.447 1.00 83.50 72 GLY A C 1
ATOM 570 O O . GLY A 1 72 ? -12.189 10.977 3.821 1.00 83.50 72 GLY A O 1
ATOM 571 N N . GLU A 1 73 ? -9.953 11.171 3.824 1.00 86.75 73 GLU A N 1
ATOM 572 C CA . GLU A 1 73 ? -9.825 11.178 2.364 1.00 86.75 73 GLU A CA 1
ATOM 573 C C . GLU A 1 73 ? -10.307 9.853 1.751 1.00 86.75 73 GLU A C 1
ATOM 575 O O . GLU A 1 73 ? -11.144 9.838 0.838 1.00 86.75 73 GLU A O 1
ATOM 580 N N . ILE A 1 74 ? -9.836 8.720 2.282 1.00 88.19 74 ILE A N 1
ATOM 581 C CA . ILE A 1 74 ? -10.218 7.396 1.774 1.00 88.19 74 ILE A CA 1
ATOM 582 C C . ILE A 1 74 ? -11.705 7.123 2.027 1.00 88.19 74 ILE A C 1
ATOM 584 O O . ILE A 1 74 ? -12.374 6.545 1.161 1.00 88.19 74 ILE A O 1
ATOM 588 N N . LEU A 1 75 ? -12.249 7.573 3.160 1.00 88.44 75 LEU A N 1
ATOM 589 C CA . LEU A 1 75 ? -13.671 7.479 3.479 1.00 88.44 75 LEU A CA 1
ATOM 590 C C . LEU A 1 75 ? -14.508 8.271 2.472 1.00 88.44 75 LEU A C 1
ATOM 592 O O . LEU A 1 75 ? -15.397 7.698 1.839 1.00 88.44 75 LEU A O 1
ATOM 596 N N . CYS A 1 76 ? -14.172 9.543 2.242 1.00 86.62 76 CYS A N 1
ATOM 597 C CA . CYS A 1 76 ? -14.853 10.397 1.269 1.00 86.62 76 CYS A CA 1
ATOM 598 C C . CYS A 1 76 ? -14.874 9.767 -0.133 1.00 86.62 76 CYS A C 1
ATOM 600 O O . CYS A 1 76 ? -15.921 9.698 -0.785 1.00 86.62 76 CYS A O 1
ATOM 602 N N . LEU A 1 77 ? -13.730 9.258 -0.602 1.00 88.31 77 LEU A N 1
ATOM 603 C CA . LEU A 1 77 ? -13.620 8.612 -1.912 1.00 88.31 77 LEU A CA 1
ATOM 604 C C . LEU A 1 77 ? -14.406 7.296 -1.990 1.00 88.31 77 LEU A C 1
ATOM 606 O O . LEU A 1 77 ? -15.001 6.997 -3.032 1.00 88.31 77 LEU A O 1
ATOM 610 N N . THR A 1 78 ? -14.440 6.523 -0.905 1.00 88.44 78 THR A N 1
ATOM 611 C CA . THR A 1 78 ? -15.218 5.279 -0.811 1.00 88.44 78 THR A CA 1
ATOM 612 C C . THR A 1 78 ? -16.715 5.576 -0.881 1.00 88.44 78 THR A C 1
ATOM 614 O O . THR A 1 78 ? -17.401 5.020 -1.743 1.00 88.44 78 THR A O 1
ATOM 617 N N . CYS A 1 79 ? -17.204 6.528 -0.079 1.00 89.00 79 CYS A N 1
ATOM 618 C CA . CYS A 1 79 ? -18.594 6.990 -0.102 1.00 89.00 79 CYS A CA 1
ATOM 619 C C . CYS A 1 79 ? -18.996 7.509 -1.489 1.00 89.00 79 CYS A C 1
ATOM 621 O O . CYS A 1 79 ? -20.021 7.100 -2.034 1.00 89.00 79 CYS A O 1
ATOM 623 N N . ARG A 1 80 ? -18.151 8.332 -2.127 1.00 87.12 80 ARG A N 1
ATOM 624 C CA . ARG A 1 80 ? -18.409 8.853 -3.480 1.00 87.12 80 ARG A CA 1
ATOM 625 C C . ARG A 1 80 ? -18.523 7.743 -4.525 1.00 87.12 80 ARG A C 1
ATOM 627 O O . ARG A 1 80 ? -19.367 7.817 -5.414 1.00 87.12 80 ARG A O 1
ATOM 634 N N . ARG A 1 81 ? -17.676 6.711 -4.451 1.00 90.62 81 ARG A N 1
ATOM 635 C CA . ARG A 1 81 ? -17.752 5.556 -5.364 1.00 90.62 81 ARG A CA 1
ATOM 636 C C . ARG A 1 81 ? -18.995 4.706 -5.105 1.00 90.62 81 ARG A C 1
ATOM 638 O O . ARG A 1 81 ? -19.544 4.160 -6.062 1.00 90.62 81 ARG A O 1
ATOM 645 N N . TYR A 1 82 ? -19.424 4.602 -3.849 1.00 88.69 82 TYR A N 1
ATOM 646 C CA . TYR A 1 82 ? -20.614 3.850 -3.467 1.00 88.69 82 TYR A CA 1
ATOM 647 C C . TYR A 1 82 ? -21.878 4.528 -3.982 1.00 88.69 82 TYR A C 1
ATOM 649 O O . TYR A 1 82 ? -22.705 3.864 -4.592 1.00 88.69 82 TYR A O 1
ATOM 657 N N . ALA A 1 83 ? -21.973 5.853 -3.849 1.00 86.56 83 ALA A N 1
ATOM 658 C CA . ALA A 1 83 ? -23.090 6.655 -4.351 1.00 86.56 83 ALA A CA 1
ATOM 659 C C . ALA A 1 83 ? -23.442 6.355 -5.819 1.00 86.56 83 ALA A C 1
ATOM 661 O O . ALA A 1 83 ? -24.608 6.302 -6.194 1.00 86.56 83 ALA A O 1
ATOM 662 N N . VAL A 1 84 ? -22.426 6.107 -6.651 1.00 87.06 84 VAL A N 1
ATOM 663 C CA . VAL A 1 84 ? -22.587 5.837 -8.089 1.00 87.06 84 VAL A CA 1
ATOM 664 C C . VAL A 1 84 ? -22.951 4.375 -8.383 1.00 87.06 84 VAL A C 1
ATOM 666 O O . VAL A 1 84 ? -23.447 4.067 -9.463 1.00 87.06 84 VAL A O 1
ATOM 669 N N . ARG A 1 85 ? -22.665 3.445 -7.465 1.00 88.44 85 ARG A N 1
ATOM 670 C CA . ARG A 1 85 ? -22.718 1.993 -7.722 1.00 88.44 85 ARG A CA 1
ATOM 671 C C . ARG A 1 85 ? -23.584 1.206 -6.745 1.00 88.44 85 ARG A C 1
ATOM 673 O O . ARG A 1 85 ? -23.674 -0.007 -6.900 1.00 88.44 85 ARG A O 1
ATOM 680 N N . SER A 1 86 ? -24.209 1.863 -5.774 1.00 88.25 86 SER A N 1
ATOM 681 C CA . SER A 1 86 ? -24.930 1.240 -4.658 1.00 88.25 86 SER A CA 1
ATOM 682 C C . SER A 1 86 ? -25.957 0.205 -5.119 1.00 88.25 86 SER A C 1
ATOM 684 O O . SER A 1 86 ? -25.990 -0.893 -4.578 1.00 88.25 86 SER A O 1
ATOM 686 N N . ALA A 1 87 ? -26.700 0.492 -6.192 1.00 88.81 87 ALA A N 1
ATOM 687 C CA . ALA A 1 87 ? -27.695 -0.420 -6.764 1.00 88.81 87 ALA A CA 1
ATOM 688 C C . ALA A 1 87 ? -27.127 -1.770 -7.255 1.00 88.81 87 ALA A C 1
ATOM 690 O O . ALA A 1 87 ? -27.879 -2.723 -7.432 1.00 88.81 87 ALA A O 1
ATOM 691 N N . LEU A 1 88 ? -25.814 -1.861 -7.492 1.00 90.81 88 LEU A N 1
ATOM 692 C CA . LEU A 1 88 ? -25.131 -3.060 -7.991 1.00 90.81 88 LEU A CA 1
ATOM 693 C C . LEU A 1 88 ? -24.350 -3.802 -6.895 1.00 90.81 88 LEU A C 1
ATOM 695 O O . LEU A 1 88 ? -23.654 -4.776 -7.186 1.00 90.81 88 LEU A O 1
ATOM 699 N N . ILE A 1 89 ? -24.395 -3.323 -5.650 1.00 87.69 89 ILE A N 1
ATOM 700 C CA . ILE A 1 89 ? -23.551 -3.814 -4.561 1.00 87.69 89 ILE A CA 1
ATOM 701 C C . ILE A 1 89 ? -24.411 -4.608 -3.578 1.00 87.69 89 ILE A C 1
ATOM 703 O O . ILE A 1 89 ? -25.165 -4.041 -2.799 1.00 87.69 89 ILE A O 1
ATOM 707 N N . ALA A 1 90 ? -24.266 -5.935 -3.604 1.00 91.62 90 ALA A N 1
ATOM 708 C CA . ALA A 1 90 ? -24.972 -6.834 -2.688 1.00 91.62 90 ALA A CA 1
ATOM 709 C C . ALA A 1 90 ? -24.384 -6.839 -1.262 1.00 91.62 90 ALA A C 1
ATOM 711 O O . ALA A 1 90 ? -25.107 -7.048 -0.296 1.00 91.62 90 ALA A O 1
ATOM 712 N N . ASP A 1 91 ? -23.075 -6.602 -1.140 1.00 91.56 91 ASP A N 1
ATOM 713 C CA . ASP A 1 91 ? -22.328 -6.562 0.123 1.00 91.56 91 ASP A CA 1
ATOM 714 C C . ASP A 1 91 ? -21.568 -5.226 0.222 1.00 91.56 91 ASP A C 1
ATOM 716 O O . ASP A 1 91 ? -20.454 -5.107 -0.310 1.00 91.56 91 ASP A O 1
ATOM 720 N N . PRO A 1 92 ? -22.182 -4.195 0.835 1.00 88.94 92 PRO A N 1
ATOM 721 C CA . PRO A 1 92 ? -21.580 -2.872 0.971 1.00 88.94 92 PRO A CA 1
ATOM 722 C C . PRO A 1 92 ? -20.273 -2.871 1.765 1.00 88.94 92 PRO A C 1
ATOM 724 O O . PRO A 1 92 ? -19.343 -2.170 1.372 1.00 88.94 92 PRO A O 1
ATOM 727 N N . ASP A 1 93 ? -20.162 -3.679 2.822 1.00 87.38 93 ASP A N 1
ATOM 728 C CA . ASP A 1 93 ? -18.988 -3.700 3.703 1.00 87.38 93 ASP A CA 1
ATOM 729 C C . ASP A 1 93 ? -17.787 -4.342 3.027 1.00 87.38 93 ASP A C 1
ATOM 731 O O . ASP A 1 93 ? -16.712 -3.740 2.961 1.00 87.38 93 ASP A O 1
ATOM 735 N N . GLY A 1 94 ? -17.960 -5.537 2.459 1.00 87.25 94 GLY A N 1
ATOM 736 C CA . GLY A 1 94 ? -16.881 -6.182 1.722 1.00 87.25 94 GLY A CA 1
ATOM 737 C C . GLY A 1 94 ? -16.484 -5.375 0.487 1.00 87.25 94 GLY A C 1
ATOM 738 O O . GLY A 1 94 ? -15.304 -5.330 0.125 1.00 87.25 94 GLY A O 1
ATOM 739 N N . TRP A 1 95 ? -17.434 -4.691 -0.158 1.00 92.94 95 TRP A N 1
ATOM 740 C CA . TRP A 1 95 ? -17.125 -3.757 -1.238 1.00 92.94 95 TRP A CA 1
ATOM 741 C C . TRP A 1 95 ? -16.318 -2.550 -0.743 1.00 92.94 95 TRP A C 1
ATOM 743 O O . TRP A 1 95 ? -15.278 -2.247 -1.334 1.00 92.94 95 TRP A O 1
ATOM 753 N N . ALA A 1 96 ? -16.742 -1.903 0.346 1.00 88.06 96 ALA A N 1
ATOM 754 C CA . ALA A 1 96 ? -16.076 -0.733 0.914 1.00 88.06 96 ALA A CA 1
ATOM 755 C C . ALA A 1 96 ? -14.660 -1.080 1.373 1.00 88.06 96 ALA A C 1
ATOM 757 O O . ALA A 1 96 ? -13.727 -0.341 1.067 1.00 88.06 96 ALA A O 1
ATOM 758 N N . PHE A 1 97 ? -14.472 -2.245 1.998 1.00 86.12 97 PHE A N 1
ATOM 759 C CA . PHE A 1 97 ? -13.158 -2.745 2.394 1.00 86.12 97 PHE A CA 1
ATOM 760 C C . PHE A 1 97 ? -12.222 -2.882 1.188 1.00 86.12 97 PHE A C 1
ATOM 762 O O . PHE A 1 97 ? -11.123 -2.331 1.191 1.00 86.12 97 PHE A O 1
ATOM 769 N N . ARG A 1 98 ? -12.667 -3.549 0.111 1.00 85.25 98 ARG A N 1
ATOM 770 C CA . ARG A 1 98 ? -11.864 -3.716 -1.117 1.00 85.25 98 ARG A CA 1
ATOM 771 C C . ARG A 1 98 ? -11.530 -2.378 -1.776 1.00 85.25 98 ARG A C 1
ATOM 773 O O . ARG A 1 98 ? -10.416 -2.193 -2.265 1.00 85.25 98 ARG A O 1
ATOM 780 N N . VAL A 1 99 ? -12.481 -1.445 -1.807 1.00 89.69 99 VAL A N 1
ATOM 781 C CA . VAL A 1 99 ? -12.255 -0.102 -2.357 1.00 89.69 99 VAL A CA 1
ATOM 782 C C . VAL A 1 99 ? -11.257 0.675 -1.508 1.00 89.69 99 VAL A C 1
ATOM 784 O O . VAL A 1 99 ? -10.320 1.239 -2.073 1.00 89.69 99 VAL A O 1
ATOM 787 N N . ALA A 1 100 ? -11.409 0.656 -0.186 1.00 85.69 100 ALA A N 1
ATOM 788 C CA . ALA A 1 100 ? -10.500 1.301 0.748 1.00 85.69 100 ALA A CA 1
ATOM 789 C C . ALA A 1 100 ? -9.084 0.715 0.655 1.00 85.69 100 ALA A C 1
ATOM 791 O O . ALA A 1 100 ? -8.126 1.475 0.575 1.00 85.69 100 ALA A O 1
ATOM 792 N N . GLU A 1 101 ? -8.930 -0.611 0.553 1.00 82.56 101 GLU A N 1
ATOM 793 C CA . GLU A 1 101 ? -7.629 -1.247 0.307 1.00 82.56 101 GLU A CA 1
ATOM 794 C C . GLU A 1 101 ? -6.989 -0.776 -1.006 1.00 82.56 101 GLU A C 1
ATOM 796 O O . GLU A 1 101 ? -5.782 -0.529 -1.063 1.00 82.56 101 GLU A O 1
ATOM 801 N N . CYS A 1 102 ? -7.773 -0.675 -2.083 1.00 81.06 102 CYS A N 1
ATOM 802 C CA . CYS A 1 102 ? -7.283 -0.170 -3.362 1.00 81.06 102 CYS A CA 1
ATOM 803 C C . CYS A 1 102 ? -6.827 1.289 -3.250 1.00 81.06 102 CYS A C 1
ATOM 805 O O . CYS A 1 102 ? -5.710 1.597 -3.658 1.00 81.06 102 CYS A O 1
ATOM 807 N N . LEU A 1 103 ? -7.656 2.157 -2.665 1.00 84.81 103 LEU A N 1
ATOM 808 C CA . LEU A 1 103 ? -7.346 3.574 -2.457 1.00 84.81 103 LEU A CA 1
ATOM 809 C C . LEU A 1 103 ? -6.114 3.758 -1.566 1.00 84.81 103 LEU A C 1
ATOM 811 O O . LEU A 1 103 ? -5.220 4.522 -1.909 1.00 84.81 103 LEU A O 1
ATOM 815 N N . MET A 1 104 ? -6.013 2.988 -0.484 1.00 84.75 104 MET A N 1
ATOM 816 C CA . MET A 1 104 ? -4.848 2.952 0.395 1.00 84.75 104 MET A CA 1
ATOM 817 C C . MET A 1 104 ? -3.575 2.580 -0.380 1.00 84.75 104 MET A C 1
ATOM 819 O O . MET A 1 104 ? -2.545 3.234 -0.235 1.00 84.75 104 MET A O 1
ATOM 823 N N . ARG A 1 105 ? -3.623 1.541 -1.227 1.00 78.00 105 ARG A N 1
ATOM 824 C CA . ARG A 1 105 ? -2.480 1.146 -2.072 1.00 78.00 105 ARG A CA 1
ATOM 825 C C . ARG A 1 105 ? -2.111 2.238 -3.078 1.00 78.00 105 ARG A C 1
ATOM 827 O O . ARG A 1 105 ? -0.926 2.443 -3.330 1.00 78.00 105 ARG A O 1
ATOM 834 N N . ASP A 1 106 ? -3.093 2.930 -3.648 1.00 80.69 106 ASP A N 1
ATOM 835 C CA . ASP A 1 106 ? -2.850 4.037 -4.576 1.00 80.69 106 ASP A CA 1
ATOM 836 C C . ASP A 1 106 ? -2.238 5.247 -3.861 1.00 80.69 106 ASP A C 1
ATOM 838 O O . ASP A 1 106 ? -1.276 5.827 -4.364 1.00 80.69 106 ASP A O 1
ATOM 842 N N . ARG A 1 107 ? -2.691 5.557 -2.644 1.00 81.44 107 ARG A N 1
ATOM 843 C CA . ARG A 1 107 ? -2.100 6.599 -1.801 1.00 81.44 107 ARG A CA 1
ATOM 844 C C . ARG A 1 107 ? -0.665 6.273 -1.400 1.00 81.44 107 ARG A C 1
ATOM 846 O O . ARG A 1 107 ? 0.218 7.106 -1.566 1.00 81.44 107 ARG A O 1
ATOM 853 N N . PHE A 1 108 ? -0.395 5.029 -1.004 1.00 74.19 108 PHE A N 1
ATOM 854 C CA . PHE A 1 108 ? 0.968 4.540 -0.782 1.00 74.19 108 PHE A CA 1
ATOM 855 C C . PHE A 1 108 ? 1.874 4.749 -1.995 1.00 74.19 108 PHE A C 1
ATOM 857 O O . PHE A 1 108 ? 3.031 5.143 -1.854 1.00 74.19 108 PHE A O 1
ATOM 864 N N . ARG A 1 109 ? 1.365 4.476 -3.201 1.00 72.44 109 ARG A N 1
ATOM 865 C CA . ARG A 1 109 ? 2.112 4.722 -4.438 1.00 72.44 109 ARG A CA 1
ATOM 866 C C . ARG A 1 109 ? 2.354 6.211 -4.652 1.00 72.44 109 ARG A C 1
ATOM 868 O O . ARG A 1 109 ? 3.471 6.565 -5.010 1.00 72.44 109 ARG A O 1
ATOM 875 N N . ALA A 1 110 ? 1.355 7.060 -4.416 1.00 77.12 110 ALA A N 1
ATOM 876 C CA . ALA A 1 110 ? 1.493 8.509 -4.532 1.00 77.12 110 ALA A CA 1
ATOM 877 C C . ALA A 1 110 ? 2.572 9.046 -3.582 1.00 77.12 110 ALA A C 1
ATOM 879 O O . ALA A 1 110 ? 3.523 9.661 -4.051 1.00 77.12 110 ALA A O 1
ATOM 880 N N . MET A 1 111 ? 2.520 8.687 -2.296 1.00 75.19 111 MET A N 1
ATOM 881 C CA . MET A 1 111 ? 3.537 9.073 -1.309 1.00 75.19 111 MET A CA 1
ATOM 882 C C . MET A 1 111 ? 4.947 8.623 -1.707 1.00 75.19 111 MET A C 1
ATOM 884 O O . MET A 1 111 ? 5.930 9.330 -1.501 1.00 75.19 111 MET A O 1
ATOM 888 N N . ARG A 1 112 ? 5.075 7.432 -2.300 1.00 73.50 112 ARG A N 1
ATOM 889 C CA . ARG A 1 112 ? 6.365 6.951 -2.806 1.00 73.50 112 ARG A CA 1
ATOM 890 C C . ARG A 1 112 ? 6.872 7.790 -3.974 1.00 73.50 112 ARG A C 1
ATOM 892 O O . ARG A 1 112 ? 8.069 8.051 -4.042 1.00 73.50 112 ARG A O 1
ATOM 899 N N . VAL A 1 113 ? 5.987 8.180 -4.887 1.00 75.00 113 VAL A N 1
ATOM 900 C CA . VAL A 1 113 ? 6.327 9.054 -6.019 1.00 75.00 113 VAL A CA 1
ATOM 901 C C . VAL A 1 113 ? 6.705 10.451 -5.529 1.00 75.00 113 VAL A C 1
ATOM 903 O O . VAL A 1 113 ? 7.710 10.987 -5.983 1.00 75.00 113 VAL A O 1
ATOM 906 N N . GLU A 1 114 ? 5.975 11.000 -4.555 1.00 74.50 114 GLU A N 1
ATOM 907 C CA . GLU A 1 114 ? 6.324 12.250 -3.860 1.00 74.50 114 GLU A CA 1
ATOM 908 C C . GLU A 1 114 ? 7.721 12.156 -3.219 1.00 74.50 114 GLU A C 1
ATOM 910 O O . GLU A 1 114 ? 8.507 13.096 -3.291 1.00 74.50 114 GLU A O 1
ATOM 915 N N . ALA A 1 115 ? 8.077 10.984 -2.684 1.00 67.19 115 ALA A N 1
ATOM 916 C CA . ALA A 1 115 ? 9.406 10.681 -2.158 1.00 67.19 115 ALA A CA 1
ATOM 917 C C . ALA A 1 115 ? 10.459 10.328 -3.233 1.00 67.19 115 ALA A C 1
ATOM 919 O O . ALA A 1 115 ? 11.558 9.902 -2.874 1.00 67.19 115 ALA A O 1
ATOM 920 N N . GLY A 1 116 ? 10.152 10.471 -4.529 1.00 67.62 116 GLY A N 1
ATOM 921 C CA . GLY A 1 116 ? 11.084 10.297 -5.653 1.00 67.62 116 GLY A CA 1
ATOM 922 C C . GLY A 1 116 ? 11.123 8.903 -6.297 1.00 67.62 116 GLY A C 1
ATOM 923 O O . GLY A 1 116 ? 11.954 8.654 -7.174 1.00 67.62 116 GLY A O 1
ATOM 924 N N . ALA A 1 117 ? 10.241 7.978 -5.903 1.00 69.50 117 ALA A N 1
ATOM 925 C CA . ALA A 1 117 ? 10.111 6.693 -6.588 1.00 69.50 117 ALA A CA 1
ATOM 926 C C . ALA A 1 117 ? 9.474 6.854 -7.982 1.00 69.50 117 ALA A C 1
ATOM 928 O O . ALA A 1 117 ? 8.699 7.773 -8.238 1.00 69.50 117 ALA A O 1
ATOM 929 N N . LEU A 1 118 ? 9.752 5.915 -8.889 1.00 72.06 118 LEU A N 1
ATOM 930 C CA . LEU A 1 118 ? 9.160 5.932 -10.225 1.00 72.06 118 LEU A CA 1
ATOM 931 C C . LEU A 1 118 ? 7.651 5.673 -10.179 1.00 72.06 118 LEU A C 1
ATOM 933 O O . LEU A 1 118 ? 7.189 4.689 -9.595 1.00 72.06 118 LEU A O 1
ATOM 937 N N . ALA A 1 119 ? 6.888 6.521 -10.869 1.00 71.62 119 ALA A N 1
ATOM 938 C CA . ALA A 1 119 ? 5.465 6.309 -11.074 1.00 71.62 119 ALA A CA 1
ATOM 939 C C . ALA A 1 119 ? 5.230 5.090 -11.976 1.00 71.62 119 ALA A C 1
ATOM 941 O O . ALA A 1 119 ? 5.818 4.955 -13.046 1.00 71.62 119 ALA A O 1
ATOM 942 N N . ARG A 1 120 ? 4.314 4.207 -11.567 1.00 66.75 120 ARG A N 1
ATOM 943 C CA . ARG A 1 120 ? 3.972 2.970 -12.294 1.00 66.75 120 ARG A CA 1
ATOM 944 C C . ARG A 1 120 ? 3.523 3.211 -13.738 1.00 66.75 120 ARG A C 1
ATOM 946 O O . ARG A 1 120 ? 3.705 2.345 -14.595 1.00 66.75 120 ARG A O 1
ATOM 953 N N . THR A 1 121 ? 2.889 4.351 -13.977 1.00 66.06 121 THR A N 1
ATOM 954 C CA . THR A 1 121 ? 2.446 4.815 -15.288 1.00 66.06 121 THR A CA 1
ATOM 955 C C . THR A 1 121 ? 3.327 5.975 -15.708 1.00 66.06 121 THR A C 1
ATOM 957 O O . THR A 1 121 ? 3.049 7.126 -15.390 1.00 66.06 121 THR A O 1
ATOM 960 N N . ASP A 1 122 ? 4.389 5.645 -16.428 1.00 70.62 122 ASP A N 1
ATOM 961 C CA . ASP A 1 122 ? 5.262 6.611 -17.078 1.00 70.62 122 ASP A CA 1
ATOM 962 C C . ASP A 1 122 ? 5.377 6.211 -18.557 1.00 70.62 122 ASP A C 1
ATOM 964 O O . ASP A 1 122 ? 6.277 5.453 -18.926 1.00 70.62 122 ASP A O 1
ATOM 968 N N . PRO A 1 123 ? 4.405 6.621 -19.397 1.00 62.31 123 PRO A N 1
ATOM 969 C CA . PRO A 1 123 ? 4.232 6.090 -20.750 1.00 62.31 123 PRO A CA 1
ATOM 970 C C . PRO A 1 123 ? 5.375 6.445 -21.707 1.00 62.31 123 PRO A C 1
ATOM 972 O O . PRO A 1 123 ? 5.461 5.860 -22.783 1.00 62.31 123 PRO A O 1
ATOM 975 N N . ARG A 1 124 ? 6.238 7.403 -21.349 1.00 71.25 124 ARG A N 1
ATOM 976 C CA . ARG A 1 124 ? 7.374 7.833 -22.182 1.00 71.25 124 ARG A CA 1
ATOM 977 C C . ARG A 1 124 ? 8.708 7.876 -21.443 1.00 71.25 124 ARG A C 1
ATOM 979 O O . ARG A 1 124 ? 9.729 8.109 -22.083 1.00 71.25 124 ARG A O 1
ATOM 986 N N . GLY A 1 125 ? 8.723 7.680 -20.133 1.00 81.81 125 GLY A N 1
ATOM 987 C CA . GLY A 1 125 ? 9.941 7.777 -19.349 1.00 81.81 125 GLY A CA 1
ATOM 988 C C . GLY A 1 125 ? 10.497 6.424 -18.926 1.00 81.81 125 GLY A C 1
ATOM 989 O O . GLY A 1 125 ? 10.536 5.449 -19.680 1.00 81.81 125 GLY A O 1
ATOM 990 N N . VAL A 1 126 ? 11.033 6.395 -17.717 1.00 83.12 126 VAL A N 1
ATOM 991 C CA . VAL A 1 126 ? 11.911 5.341 -17.211 1.00 83.12 126 VAL A CA 1
ATOM 992 C C . VAL A 1 126 ? 11.203 3.989 -17.164 1.00 83.12 126 VAL A C 1
ATOM 994 O O . VAL A 1 126 ? 11.768 2.982 -17.591 1.00 83.12 126 VAL A O 1
ATOM 997 N N . VAL A 1 127 ? 9.956 3.960 -16.689 1.00 84.12 127 VAL A N 1
ATOM 998 C CA . VAL A 1 127 ? 9.205 2.706 -16.542 1.00 84.12 127 VAL A CA 1
ATOM 999 C C . VAL A 1 127 ? 8.840 2.113 -17.901 1.00 84.12 127 VAL A C 1
ATOM 1001 O O . VAL A 1 127 ? 8.961 0.902 -18.076 1.00 84.12 127 VAL A O 1
ATOM 1004 N N . ALA A 1 128 ? 8.485 2.942 -18.890 1.00 86.94 128 ALA A N 1
ATOM 1005 C CA . ALA A 1 128 ? 8.284 2.471 -20.259 1.00 86.94 128 ALA A CA 1
ATOM 1006 C C . ALA A 1 128 ? 9.549 1.817 -20.833 1.00 86.94 128 ALA A C 1
ATOM 1008 O O . ALA A 1 128 ? 9.448 0.772 -21.471 1.00 86.94 128 ALA A O 1
ATOM 1009 N N . ARG A 1 129 ? 10.744 2.364 -20.558 1.00 90.25 129 ARG A N 1
ATOM 1010 C CA . ARG A 1 129 ? 12.012 1.743 -20.987 1.00 90.25 129 ARG A CA 1
ATOM 1011 C C . ARG A 1 129 ? 12.273 0.403 -20.307 1.00 90.25 129 ARG A C 1
ATOM 1013 O O . ARG A 1 129 ? 12.713 -0.525 -20.975 1.00 90.25 129 ARG A O 1
ATOM 1020 N N . ILE A 1 130 ? 11.984 0.288 -19.008 1.00 90.50 130 ILE A N 1
ATOM 1021 C CA . ILE A 1 130 ? 12.091 -0.989 -18.285 1.00 90.50 130 ILE A CA 1
ATOM 1022 C C . ILE A 1 130 ? 11.146 -2.020 -18.915 1.00 90.50 130 ILE A C 1
ATOM 1024 O O . ILE A 1 130 ? 11.585 -3.110 -19.260 1.00 90.50 130 ILE A O 1
ATOM 1028 N N . TYR A 1 131 ? 9.875 -1.664 -19.128 1.00 92.25 131 TYR A N 1
ATOM 1029 C CA . TYR A 1 131 ? 8.890 -2.572 -19.723 1.00 92.25 131 TYR A CA 1
ATOM 1030 C C . TYR A 1 131 ? 9.201 -2.938 -21.175 1.00 92.25 131 TYR A C 1
ATOM 1032 O O . TYR A 1 131 ? 8.951 -4.073 -21.568 1.00 92.25 131 TYR A O 1
ATOM 1040 N N . GLY A 1 132 ? 9.742 -2.006 -21.962 1.00 92.62 132 GLY A N 1
ATOM 1041 C CA . GLY A 1 132 ? 10.166 -2.265 -23.338 1.00 92.62 132 GLY A CA 1
ATOM 1042 C C . GLY A 1 132 ? 11.379 -3.192 -23.439 1.00 92.62 132 GLY A C 1
ATOM 1043 O O . GLY A 1 132 ? 11.595 -3.781 -24.491 1.00 92.62 132 GLY A O 1
ATOM 1044 N N . ALA A 1 133 ? 12.156 -3.336 -22.360 1.00 95.31 133 ALA A N 1
ATOM 1045 C CA . ALA A 1 133 ? 13.298 -4.242 -22.303 1.00 95.31 133 ALA A CA 1
ATOM 1046 C C . ALA A 1 133 ? 12.933 -5.664 -21.835 1.00 95.31 133 ALA A C 1
ATOM 1048 O O . ALA A 1 133 ? 13.743 -6.567 -22.017 1.00 95.31 133 ALA A O 1
ATOM 1049 N N . CYS A 1 134 ? 11.752 -5.858 -21.240 1.00 95.88 134 CYS A N 1
ATOM 1050 C CA . CYS A 1 134 ? 11.242 -7.169 -20.839 1.00 95.88 134 CYS A CA 1
ATOM 1051 C C . CYS A 1 134 ? 10.813 -7.986 -22.068 1.00 95.88 134 CYS A C 1
ATOM 1053 O O . CYS A 1 134 ? 10.021 -7.507 -22.887 1.00 95.88 134 CYS A O 1
ATOM 1055 N N . ALA A 1 135 ? 11.287 -9.227 -22.161 1.00 95.38 135 ALA A N 1
ATOM 1056 C CA . ALA A 1 135 ? 11.073 -10.108 -23.304 1.00 95.38 135 ALA A CA 1
ATOM 1057 C C . ALA A 1 135 ? 9.609 -10.549 -23.442 1.00 95.38 135 ALA A C 1
ATOM 1059 O O . ALA A 1 135 ? 9.067 -10.596 -24.548 1.00 95.38 135 ALA A O 1
ATOM 1060 N N . ASP A 1 136 ? 8.945 -10.834 -22.321 1.00 95.88 136 ASP A N 1
ATOM 1061 C CA . ASP A 1 136 ? 7.600 -11.398 -22.312 1.00 95.88 136 ASP A CA 1
ATOM 1062 C C . ASP A 1 136 ? 6.650 -10.718 -21.308 1.00 95.88 136 ASP A C 1
ATOM 1064 O O . ASP A 1 136 ? 6.976 -9.740 -20.627 1.00 95.88 136 ASP A O 1
ATOM 1068 N N . GLU A 1 137 ? 5.407 -11.205 -21.272 1.00 94.88 137 GLU A N 1
ATOM 1069 C CA . GLU A 1 137 ? 4.376 -10.668 -20.383 1.00 94.88 137 GLU A CA 1
ATOM 1070 C C . GLU A 1 137 ? 4.639 -10.976 -18.906 1.00 94.88 137 GLU A C 1
ATOM 1072 O O . GLU A 1 137 ? 4.275 -10.181 -18.035 1.00 94.88 137 GLU A O 1
ATOM 1077 N N . TRP A 1 138 ? 5.296 -12.098 -18.611 1.00 95.44 138 TRP A N 1
ATOM 1078 C CA . TRP A 1 138 ? 5.654 -12.452 -17.248 1.00 95.44 138 TRP A CA 1
ATOM 1079 C C . TRP A 1 138 ? 6.733 -11.513 -16.708 1.00 95.44 138 TRP A C 1
ATO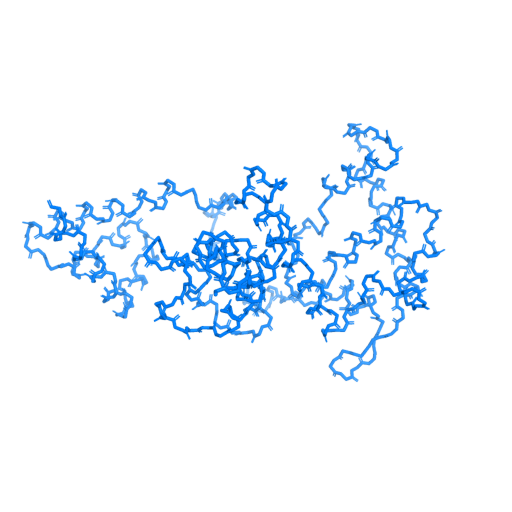M 1081 O O . TRP A 1 138 ? 6.547 -10.953 -15.631 1.00 95.44 138 TRP A O 1
ATOM 1091 N N . GLU A 1 139 ? 7.797 -11.251 -17.461 1.00 95.75 139 GLU A N 1
ATOM 1092 C CA . GLU A 1 139 ? 8.843 -10.302 -17.083 1.00 95.75 139 GLU A CA 1
ATOM 1093 C C . GLU A 1 139 ? 8.281 -8.889 -16.891 1.00 95.75 139 GLU A C 1
ATOM 1095 O O . GLU A 1 139 ? 8.575 -8.238 -15.886 1.00 95.75 139 GLU A O 1
ATOM 1100 N N . ARG A 1 140 ? 7.397 -8.423 -17.790 1.00 94.38 140 ARG A N 1
ATOM 1101 C CA . ARG A 1 140 ? 6.705 -7.130 -17.620 1.00 94.38 140 ARG A CA 1
ATOM 1102 C C . ARG A 1 140 ? 5.859 -7.103 -16.351 1.00 94.38 140 ARG A C 1
ATOM 1104 O O . ARG A 1 140 ? 5.838 -6.099 -15.627 1.00 94.38 140 ARG A O 1
ATOM 1111 N N . ARG A 1 141 ? 5.156 -8.199 -16.051 1.00 92.75 141 ARG A N 1
ATOM 1112 C CA . ARG A 1 141 ? 4.378 -8.322 -14.816 1.00 92.75 141 ARG A CA 1
ATOM 1113 C C . ARG A 1 141 ? 5.278 -8.334 -13.588 1.00 92.75 141 ARG A C 1
ATOM 1115 O O . ARG A 1 141 ? 4.961 -7.643 -12.619 1.00 92.75 141 ARG A O 1
ATOM 1122 N N . LEU A 1 142 ? 6.373 -9.080 -13.622 1.00 93.19 142 LEU A N 1
ATOM 1123 C CA . LEU A 1 142 ? 7.339 -9.185 -12.540 1.00 93.19 142 LEU A CA 1
ATOM 1124 C C . LEU A 1 142 ? 8.018 -7.837 -12.284 1.00 93.19 142 LEU A C 1
ATOM 1126 O O . LEU A 1 142 ? 8.104 -7.422 -11.133 1.00 93.19 142 LEU A O 1
ATOM 1130 N N . ALA A 1 143 ? 8.366 -7.081 -13.328 1.00 91.06 143 ALA A N 1
ATOM 1131 C CA . ALA A 1 143 ? 8.869 -5.713 -13.203 1.00 91.06 143 ALA A CA 1
ATOM 1132 C C . ALA A 1 143 ? 7.886 -4.808 -12.462 1.00 91.06 143 ALA A C 1
ATOM 1134 O O . ALA A 1 143 ? 8.265 -4.062 -11.561 1.00 91.06 143 ALA A O 1
ATOM 1135 N N . ARG A 1 144 ? 6.595 -4.915 -12.777 1.00 88.19 144 ARG A N 1
ATOM 1136 C CA . ARG A 1 144 ? 5.538 -4.181 -12.076 1.00 88.19 144 ARG A CA 1
ATOM 1137 C C . ARG A 1 144 ? 5.377 -4.627 -10.619 1.00 88.19 144 ARG A C 1
ATOM 1139 O O . ARG A 1 144 ? 5.143 -3.780 -9.764 1.00 88.19 144 ARG A O 1
ATOM 1146 N N . LEU A 1 145 ? 5.490 -5.925 -10.334 1.00 86.50 145 LEU A N 1
ATOM 1147 C CA . LEU A 1 145 ? 5.439 -6.461 -8.969 1.00 86.50 145 LEU A CA 1
ATOM 1148 C C . LEU A 1 145 ? 6.637 -5.999 -8.135 1.00 86.50 145 LEU A C 1
ATOM 1150 O O . LEU A 1 145 ? 6.445 -5.589 -6.994 1.00 86.50 145 LEU A O 1
ATOM 1154 N N . ILE A 1 146 ? 7.841 -6.012 -8.712 1.00 85.75 146 ILE A N 1
ATOM 1155 C CA . ILE A 1 146 ? 9.048 -5.471 -8.087 1.00 85.75 146 ILE A CA 1
ATOM 1156 C C . ILE A 1 146 ? 8.861 -3.972 -7.850 1.00 85.75 146 ILE A C 1
ATOM 1158 O O . ILE A 1 146 ? 9.036 -3.546 -6.723 1.00 85.75 146 ILE A O 1
ATOM 1162 N N . LEU A 1 147 ? 8.407 -3.178 -8.829 1.00 79.94 147 LEU A N 1
ATOM 1163 C CA . LEU A 1 147 ? 8.127 -1.743 -8.641 1.00 79.94 147 LEU A CA 1
ATOM 1164 C C . LEU A 1 147 ? 7.084 -1.468 -7.545 1.00 79.94 147 LEU A C 1
ATOM 1166 O O . LEU A 1 147 ? 7.225 -0.511 -6.785 1.00 79.94 147 LEU A O 1
ATOM 1170 N N . ASP A 1 148 ? 6.042 -2.297 -7.442 1.00 74.81 148 ASP A N 1
ATOM 1171 C CA . ASP A 1 148 ? 5.047 -2.209 -6.367 1.00 74.81 148 ASP A CA 1
ATOM 1172 C C . ASP A 1 148 ? 5.674 -2.539 -4.990 1.00 74.81 148 ASP A C 1
ATOM 1174 O O . ASP A 1 148 ? 5.222 -2.002 -3.979 1.00 74.81 148 ASP A O 1
ATOM 1178 N N . TYR A 1 149 ? 6.715 -3.378 -4.945 1.00 72.94 149 TYR A N 1
ATOM 1179 C CA . TYR A 1 149 ? 7.342 -3.879 -3.716 1.00 72.94 149 TYR A CA 1
ATOM 1180 C C . TYR A 1 149 ? 8.565 -3.070 -3.247 1.00 72.94 149 TYR A C 1
ATOM 1182 O O . TYR A 1 149 ? 8.746 -2.841 -2.056 1.00 72.94 149 TYR A O 1
ATOM 1190 N N . VAL A 1 150 ? 9.411 -2.618 -4.166 1.00 69.25 150 VAL A N 1
ATOM 1191 C CA . VAL A 1 150 ? 10.593 -1.790 -3.889 1.00 69.25 150 VAL A CA 1
ATOM 1192 C C . VAL A 1 150 ? 10.153 -0.364 -3.560 1.00 69.25 150 VAL A C 1
ATOM 1194 O O . VAL A 1 150 ? 9.142 0.082 -4.078 1.00 69.25 150 VAL A O 1
ATOM 1197 N N . GLY A 1 151 ? 10.856 0.371 -2.695 1.00 55.19 151 GLY A N 1
ATOM 1198 C CA . GLY A 1 151 ? 10.470 1.738 -2.302 1.00 55.19 151 GLY A CA 1
ATOM 1199 C C . GLY A 1 151 ? 9.588 1.859 -1.050 1.00 55.19 151 GLY A C 1
ATOM 1200 O O . GLY A 1 151 ? 9.080 2.944 -0.777 1.00 55.19 151 GLY A O 1
ATOM 1201 N N . TYR A 1 152 ? 9.429 0.790 -0.264 1.00 51.84 152 TYR A N 1
ATOM 1202 C CA . TYR A 1 152 ? 9.051 0.919 1.146 1.00 51.84 152 TYR A CA 1
ATOM 1203 C C . TYR A 1 152 ? 10.279 1.347 1.963 1.00 51.84 152 TYR A C 1
ATOM 1205 O O . TYR A 1 152 ? 11.321 0.705 1.896 1.00 51.84 152 TYR A O 1
ATOM 1213 N N . ALA A 1 153 ? 10.154 2.400 2.773 1.00 43.03 153 ALA A N 1
ATOM 1214 C CA . ALA A 1 153 ? 11.212 2.877 3.676 1.00 43.03 153 ALA A CA 1
ATOM 1215 C C . ALA A 1 153 ? 11.373 2.023 4.958 1.00 43.03 153 ALA A C 1
ATOM 1217 O O . ALA A 1 153 ? 12.005 2.450 5.921 1.00 43.03 153 ALA A O 1
ATOM 1218 N N . GLY A 1 154 ? 10.762 0.835 5.005 1.00 48.28 154 GLY A N 1
ATOM 1219 C CA . GLY A 1 154 ? 10.822 -0.077 6.145 1.00 48.28 154 GLY A CA 1
ATOM 1220 C C . GLY A 1 154 ? 11.681 -1.300 5.847 1.00 48.28 154 GLY A C 1
ATOM 1221 O O . GLY A 1 154 ? 11.778 -1.725 4.700 1.00 48.28 154 GLY A O 1
ATOM 1222 N N . SER A 1 155 ? 12.262 -1.888 6.894 1.00 42.72 155 SER A N 1
ATOM 1223 C CA . SER A 1 155 ? 13.000 -3.149 6.811 1.00 42.72 155 SER A CA 1
ATOM 1224 C C . SER A 1 155 ? 12.135 -4.229 6.160 1.00 42.72 155 SER A C 1
ATOM 1226 O O . SER A 1 155 ? 11.109 -4.621 6.720 1.00 42.72 155 SER A O 1
ATOM 1228 N N . LEU A 1 156 ? 12.540 -4.703 4.983 1.00 47.44 156 LEU A N 1
ATOM 1229 C CA . LEU A 1 156 ? 11.942 -5.888 4.382 1.00 47.44 156 LEU A CA 1
ATOM 1230 C C . LEU A 1 156 ? 12.397 -7.127 5.169 1.00 47.44 156 LEU A C 1
ATOM 1232 O O . LEU A 1 156 ? 13.559 -7.182 5.596 1.00 47.44 156 LEU A O 1
ATOM 1236 N N . PRO A 1 157 ? 11.498 -8.092 5.417 1.00 50.75 157 PRO A N 1
ATOM 1237 C CA . PRO A 1 157 ? 11.854 -9.311 6.121 1.00 50.75 157 PRO A CA 1
ATOM 1238 C C . PRO A 1 157 ? 12.886 -10.131 5.310 1.00 50.75 157 PRO A C 1
ATOM 1240 O O . PRO A 1 157 ? 13.068 -9.900 4.111 1.00 50.75 157 PRO A O 1
ATOM 1243 N N . PRO A 1 158 ? 13.642 -11.032 5.965 1.00 42.56 158 PRO A N 1
ATOM 1244 C CA . PRO A 1 158 ? 14.756 -11.771 5.355 1.00 42.56 158 PRO A CA 1
ATOM 1245 C C . PRO A 1 158 ? 14.357 -12.651 4.154 1.00 42.56 158 PRO A C 1
ATOM 1247 O O . PRO A 1 158 ? 15.205 -12.977 3.326 1.00 42.56 158 PRO A O 1
ATOM 1250 N N . ASP A 1 159 ? 13.076 -12.972 4.002 1.00 58.28 159 ASP A N 1
ATOM 1251 C CA . ASP A 1 159 ? 12.436 -13.516 2.805 1.00 58.28 159 ASP A CA 1
ATOM 1252 C C . ASP A 1 159 ? 12.004 -12.390 1.847 1.00 58.28 159 ASP A C 1
ATOM 1254 O O . ASP A 1 159 ? 10.832 -12.212 1.533 1.00 58.28 159 ASP A O 1
ATOM 1258 N N . LEU A 1 160 ? 13.009 -11.644 1.374 1.00 63.03 160 LEU A N 1
ATO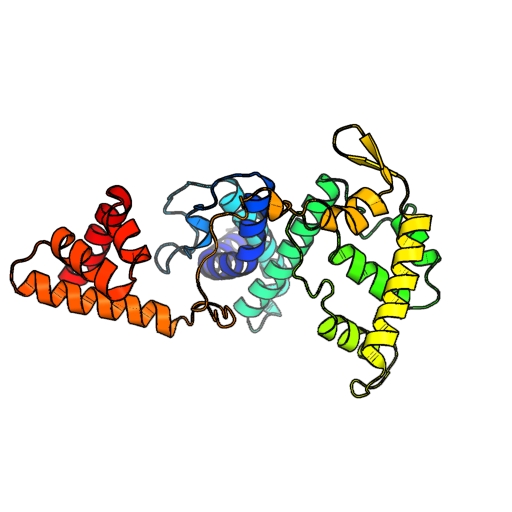M 1259 C CA . LEU A 1 160 ? 12.938 -10.374 0.638 1.00 63.03 160 LEU A CA 1
ATOM 1260 C C . LEU A 1 160 ? 11.815 -10.233 -0.402 1.00 63.03 160 LEU A C 1
ATOM 1262 O O . LEU A 1 160 ? 11.364 -9.124 -0.664 1.00 63.03 160 LEU A O 1
ATOM 1266 N N . TRP A 1 161 ? 11.391 -11.324 -1.029 1.00 76.94 161 TRP A N 1
ATOM 1267 C CA . TRP A 1 161 ? 10.362 -11.311 -2.054 1.00 76.94 161 TRP A CA 1
ATOM 1268 C C . TRP A 1 161 ? 9.197 -12.209 -1.641 1.00 76.94 161 TRP A C 1
ATOM 1270 O O . TRP A 1 161 ? 9.422 -13.298 -1.113 1.00 76.94 161 TRP A O 1
ATOM 1280 N N . PRO A 1 162 ? 7.940 -11.828 -1.937 1.00 79.69 162 PRO A N 1
ATOM 1281 C CA . PRO A 1 162 ? 6.771 -12.646 -1.635 1.00 79.69 162 PRO A CA 1
ATOM 1282 C C . PRO A 1 162 ? 6.655 -13.801 -2.646 1.00 79.69 162 PRO A C 1
ATOM 1284 O O . PRO A 1 162 ? 5.724 -13.855 -3.456 1.00 79.69 162 PRO A O 1
ATOM 1287 N N . TYR A 1 163 ? 7.620 -14.726 -2.610 1.00 83.19 163 TYR A N 1
ATOM 1288 C CA . TYR A 1 163 ? 7.828 -15.770 -3.613 1.00 83.19 163 TYR A CA 1
ATOM 1289 C C . TYR A 1 163 ? 6.568 -16.588 -3.870 1.00 83.19 163 TYR A C 1
ATOM 1291 O O . TYR A 1 163 ? 6.212 -16.790 -5.023 1.00 83.19 163 TYR A O 1
ATOM 1299 N N . ALA A 1 164 ? 5.840 -16.996 -2.826 1.00 81.62 164 ALA A N 1
ATOM 1300 C CA . ALA A 1 164 ? 4.604 -17.766 -2.980 1.00 81.62 164 ALA A CA 1
ATOM 1301 C C . ALA A 1 164 ? 3.569 -17.035 -3.858 1.00 81.62 164 ALA A C 1
ATOM 1303 O O . ALA A 1 164 ? 2.998 -17.618 -4.781 1.00 81.62 164 ALA A O 1
ATOM 1304 N N . LYS A 1 165 ? 3.384 -15.729 -3.630 1.00 82.75 165 LYS A N 1
ATOM 1305 C CA . LYS A 1 165 ? 2.463 -14.892 -4.409 1.00 82.75 165 LYS A CA 1
ATOM 1306 C C . LYS A 1 165 ? 2.946 -14.704 -5.846 1.00 82.75 165 LYS A C 1
ATOM 1308 O O . LYS A 1 165 ? 2.138 -14.716 -6.770 1.00 82.75 165 LYS A O 1
ATOM 1313 N N . TRP A 1 166 ? 4.248 -14.518 -6.042 1.00 89.12 166 TRP A N 1
ATOM 1314 C CA . TRP A 1 166 ? 4.826 -14.339 -7.375 1.00 89.12 166 TRP A CA 1
ATOM 1315 C C . TRP A 1 166 ? 4.817 -15.632 -8.186 1.00 89.12 166 TRP A C 1
ATOM 1317 O O . TRP A 1 166 ? 4.516 -15.589 -9.372 1.00 89.12 166 TRP A O 1
ATOM 1327 N N . LEU A 1 167 ? 5.030 -16.786 -7.553 1.00 89.00 167 LEU A N 1
ATOM 1328 C CA . LEU A 1 167 ? 4.872 -18.095 -8.184 1.00 89.00 167 LEU A CA 1
ATOM 1329 C C . LEU A 1 167 ? 3.423 -18.342 -8.622 1.00 89.00 167 LEU A C 1
ATOM 1331 O O . LEU A 1 167 ? 3.203 -18.797 -9.743 1.00 89.00 167 LEU A O 1
ATOM 1335 N N . ALA A 1 168 ? 2.441 -18.007 -7.778 1.00 87.38 168 ALA A N 1
ATOM 1336 C CA . ALA A 1 168 ? 1.027 -18.097 -8.143 1.00 87.38 168 ALA A CA 1
ATOM 1337 C C . ALA A 1 168 ? 0.688 -17.188 -9.338 1.00 87.38 168 ALA A C 1
ATOM 1339 O O . ALA A 1 168 ? -0.027 -17.596 -10.253 1.00 87.38 168 ALA A O 1
ATOM 1340 N N . GLU A 1 169 ? 1.248 -15.977 -9.369 1.00 89.81 169 GLU A N 1
ATOM 1341 C CA . GLU A 1 169 ? 1.060 -15.051 -10.486 1.00 89.81 169 GLU A CA 1
ATOM 1342 C C . GLU A 1 169 ? 1.760 -15.526 -11.770 1.00 89.81 169 GLU A C 1
ATOM 1344 O O . GLU A 1 169 ? 1.171 -15.418 -12.846 1.00 89.81 169 GLU A O 1
ATOM 1349 N N . LYS A 1 170 ? 2.969 -16.102 -11.670 1.00 92.31 170 LYS A N 1
ATOM 1350 C CA . LYS A 1 170 ? 3.679 -16.710 -12.807 1.00 92.31 170 LYS A CA 1
ATOM 1351 C C . LYS A 1 170 ? 2.828 -17.806 -13.423 1.00 92.31 170 LYS A C 1
ATOM 1353 O O . LYS A 1 170 ? 2.545 -17.748 -14.613 1.00 92.31 170 LYS A O 1
ATOM 1358 N N . ALA A 1 171 ? 2.344 -18.737 -12.600 1.00 91.31 171 ALA A N 1
ATOM 1359 C CA . ALA A 1 171 ? 1.469 -19.824 -13.032 1.00 91.31 171 ALA A CA 1
ATOM 1360 C C . ALA A 1 171 ? 0.204 -19.312 -13.740 1.00 91.31 171 ALA A C 1
ATOM 1362 O O . ALA A 1 171 ? -0.194 -19.856 -14.766 1.00 91.31 171 ALA A O 1
ATOM 1363 N N . ARG A 1 172 ? -0.401 -18.229 -13.236 1.00 91.38 172 ARG A N 1
ATOM 1364 C CA . ARG A 1 172 ? -1.584 -17.607 -13.848 1.00 91.38 172 ARG A CA 1
ATOM 1365 C C . ARG A 1 172 ? -1.309 -17.040 -15.248 1.00 91.38 172 ARG A C 1
ATOM 1367 O O . ARG A 1 172 ? -2.212 -17.039 -16.076 1.00 91.38 172 ARG A O 1
ATOM 1374 N N . ILE A 1 173 ? -0.107 -16.518 -15.497 1.00 93.12 173 ILE A N 1
ATOM 1375 C CA . ILE A 1 173 ? 0.255 -15.862 -16.765 1.00 93.12 173 ILE A CA 1
ATOM 1376 C C . ILE A 1 173 ? 0.819 -16.855 -17.776 1.00 93.12 173 ILE A C 1
ATOM 1378 O O . ILE A 1 173 ? 0.452 -16.810 -18.944 1.00 93.12 173 ILE A O 1
ATOM 1382 N N . THR A 1 174 ? 1.709 -17.742 -17.337 1.00 91.75 174 THR A N 1
ATOM 1383 C CA . THR A 1 174 ? 2.419 -18.672 -18.224 1.00 91.75 174 THR A CA 1
ATOM 1384 C C . THR A 1 174 ? 1.715 -20.019 -18.365 1.00 91.75 174 THR A C 1
ATOM 1386 O O . THR A 1 174 ? 2.123 -20.834 -19.186 1.00 91.75 174 THR A O 1
ATOM 1389 N N . GLY A 1 175 ? 0.694 -20.293 -17.545 1.00 89.44 175 GLY A N 1
ATOM 1390 C CA . GLY A 1 175 ? 0.051 -21.607 -17.456 1.00 89.44 175 GLY A CA 1
ATOM 1391 C C . GLY A 1 175 ? 0.927 -22.680 -16.798 1.00 89.44 175 GLY A C 1
ATOM 1392 O O . GLY A 1 175 ? 0.537 -23.846 -16.756 1.00 89.44 175 GLY A O 1
ATOM 1393 N N . ALA A 1 176 ? 2.112 -22.320 -16.288 1.00 81.94 176 ALA A N 1
ATOM 1394 C CA . ALA A 1 176 ? 3.039 -23.279 -15.703 1.00 81.94 176 ALA A CA 1
ATOM 1395 C C . ALA A 1 176 ? 2.493 -23.871 -14.385 1.00 81.94 176 ALA A C 1
ATOM 1397 O O . ALA A 1 176 ? 1.926 -23.146 -13.562 1.00 81.94 176 ALA A O 1
ATOM 1398 N N . PRO A 1 177 ? 2.697 -25.174 -14.129 1.00 74.00 177 PRO A N 1
ATOM 1399 C CA . PRO A 1 177 ? 2.177 -25.832 -12.937 1.00 74.00 177 PRO A CA 1
ATOM 1400 C C . PRO A 1 177 ? 2.790 -25.302 -11.630 1.00 74.00 177 PRO A C 1
ATOM 1402 O O . PRO A 1 177 ? 3.979 -24.975 -11.540 1.00 74.00 177 PRO A O 1
ATOM 1405 N N . GLN A 1 178 ? 1.968 -25.291 -10.573 1.00 66.19 178 GLN A N 1
ATOM 1406 C CA . GLN A 1 178 ? 2.320 -24.808 -9.231 1.00 66.19 178 GLN A CA 1
ATOM 1407 C C . GLN A 1 178 ? 3.047 -25.833 -8.332 1.00 66.19 178 GLN A C 1
ATOM 1409 O O . GLN A 1 178 ? 3.449 -25.451 -7.236 1.00 66.19 178 GLN A O 1
ATOM 1414 N N . LEU A 1 179 ? 3.328 -27.086 -8.765 1.00 59.19 179 LEU A N 1
ATOM 1415 C CA . LEU A 1 179 ? 4.145 -28.105 -8.025 1.00 59.19 179 LEU A CA 1
ATOM 1416 C C . LEU A 1 179 ? 5.467 -28.554 -8.740 1.00 59.19 179 LEU A C 1
ATOM 1418 O O . LEU A 1 179 ? 5.468 -28.603 -9.965 1.00 59.19 179 LEU A O 1
ATOM 1422 N N . GLY A 1 180 ? 6.623 -28.666 -8.043 1.00 66.81 180 GLY A N 1
ATOM 1423 C CA . GLY A 1 180 ? 7.970 -28.898 -8.637 1.00 66.81 180 GLY A CA 1
ATOM 1424 C C . GLY A 1 180 ? 9.189 -28.239 -7.929 1.00 66.81 180 GLY A C 1
ATOM 1425 O O . GLY A 1 180 ? 9.131 -27.075 -7.529 1.00 66.81 180 GLY A O 1
ATOM 1426 N N . ALA A 1 181 ? 10.311 -28.972 -7.816 1.00 67.44 181 ALA A N 1
ATOM 1427 C CA . ALA A 1 181 ? 11.501 -28.617 -7.013 1.00 67.44 181 ALA A CA 1
ATOM 1428 C C . ALA A 1 181 ? 12.404 -27.491 -7.579 1.00 67.44 181 ALA A C 1
ATOM 1430 O O . ALA A 1 181 ? 13.172 -26.896 -6.832 1.00 67.44 181 ALA A O 1
ATOM 1431 N N . GLY A 1 182 ? 12.298 -27.141 -8.868 1.00 78.31 182 GLY A N 1
ATOM 1432 C CA . GLY A 1 182 ? 13.150 -26.121 -9.516 1.00 78.31 182 GLY A CA 1
ATOM 1433 C C . GLY A 1 182 ? 12.563 -24.705 -9.584 1.00 78.31 182 GLY A C 1
ATOM 1434 O O . GLY A 1 182 ? 13.187 -23.789 -10.114 1.00 78.31 182 GLY A O 1
ATOM 1435 N N . ARG A 1 183 ? 11.343 -24.494 -9.083 1.00 80.31 183 ARG A N 1
ATOM 1436 C CA . ARG A 1 183 ? 10.607 -23.247 -9.334 1.00 80.31 183 ARG A CA 1
ATOM 1437 C C . ARG A 1 183 ? 11.143 -22.013 -8.635 1.00 80.31 183 ARG A C 1
ATOM 1439 O O . ARG A 1 183 ? 11.032 -20.929 -9.194 1.00 80.31 183 ARG A O 1
ATOM 1446 N N . LEU A 1 184 ? 11.636 -22.163 -7.409 1.00 82.31 184 LEU A N 1
ATOM 1447 C CA . LEU A 1 184 ? 12.161 -21.019 -6.672 1.00 82.31 184 LEU A CA 1
ATOM 1448 C C . LEU A 1 184 ? 13.423 -20.490 -7.359 1.00 82.31 184 LEU A C 1
ATOM 1450 O O . LEU A 1 184 ? 13.532 -19.286 -7.544 1.00 82.31 184 LEU A O 1
ATOM 1454 N N . SER A 1 185 ? 14.287 -21.397 -7.833 1.00 84.56 185 SER A N 1
ATOM 1455 C CA . SER A 1 185 ? 15.456 -21.053 -8.651 1.00 84.56 185 SER A CA 1
ATOM 1456 C C . SER A 1 185 ? 15.046 -20.341 -9.939 1.00 84.56 185 SER A C 1
ATOM 1458 O O . SER A 1 185 ? 15.532 -19.255 -10.208 1.00 84.56 185 SER A O 1
ATOM 1460 N N . ALA A 1 186 ? 14.075 -20.883 -10.683 1.00 87.31 186 ALA A N 1
ATOM 1461 C CA . ALA A 1 186 ? 13.599 -20.232 -11.904 1.00 87.31 186 ALA A CA 1
ATOM 1462 C C . ALA A 1 186 ? 13.009 -18.833 -11.636 1.00 87.31 186 ALA A C 1
ATOM 1464 O O . ALA A 1 186 ? 13.205 -17.917 -12.424 1.00 87.31 186 ALA A O 1
ATOM 1465 N N . LEU A 1 187 ? 12.291 -18.648 -10.522 1.00 88.56 187 LEU A N 1
ATOM 1466 C CA . LEU A 1 187 ? 11.802 -17.327 -10.127 1.00 88.56 187 LEU A CA 1
ATOM 1467 C C . LEU A 1 187 ? 12.952 -16.393 -9.713 1.00 88.56 187 LEU A C 1
ATOM 1469 O O . LEU A 1 187 ? 12.880 -15.201 -9.990 1.00 88.56 187 LEU A O 1
ATOM 1473 N N . HIS A 1 188 ? 14.007 -16.899 -9.067 1.00 87.81 188 HIS A N 1
ATOM 1474 C CA . HIS A 1 188 ? 15.214 -16.114 -8.781 1.00 87.81 188 HIS A CA 1
ATOM 1475 C C . HIS A 1 188 ? 15.894 -15.630 -10.054 1.00 87.81 188 HIS A C 1
ATOM 1477 O O . HIS A 1 188 ? 16.263 -14.458 -10.115 1.00 87.81 188 HIS A O 1
ATOM 1483 N N . ASP A 1 189 ? 15.991 -16.486 -11.066 1.00 89.44 189 ASP A N 1
ATOM 1484 C CA . ASP A 1 189 ? 16.559 -16.123 -12.362 1.00 89.44 189 ASP A CA 1
ATOM 1485 C C . ASP A 1 189 ? 15.716 -15.033 -13.041 1.00 89.44 189 ASP A C 1
ATOM 1487 O O . ASP A 1 189 ? 16.261 -14.008 -13.455 1.00 89.44 189 ASP A O 1
ATOM 1491 N N . ASP A 1 190 ? 14.383 -15.174 -13.054 1.00 93.75 190 ASP A N 1
ATOM 1492 C CA . ASP A 1 190 ? 13.491 -14.131 -13.584 1.00 93.75 190 ASP A CA 1
ATOM 1493 C C . ASP A 1 190 ? 13.676 -12.794 -12.840 1.00 93.75 190 ASP A C 1
ATOM 1495 O O . ASP A 1 190 ? 13.717 -11.720 -13.446 1.00 93.75 190 ASP A O 1
ATOM 1499 N N . ILE A 1 191 ? 13.785 -12.844 -11.504 1.00 90.50 191 ILE A N 1
ATOM 1500 C CA . ILE A 1 191 ? 14.008 -11.656 -10.673 1.00 90.50 191 ILE A CA 1
ATOM 1501 C C . ILE A 1 191 ? 15.344 -11.015 -11.045 1.00 90.50 191 ILE A C 1
ATOM 1503 O O . ILE A 1 191 ? 15.395 -9.801 -11.234 1.00 90.50 191 ILE A O 1
ATOM 1507 N N . ALA A 1 192 ? 16.413 -11.799 -11.187 1.00 89.88 192 ALA A N 1
ATOM 1508 C CA . ALA A 1 192 ? 17.731 -11.295 -11.559 1.00 89.88 192 ALA A CA 1
ATOM 1509 C C . ALA A 1 192 ? 17.719 -10.619 -12.941 1.00 89.88 192 ALA A C 1
ATOM 1511 O O . ALA A 1 192 ? 18.286 -9.532 -13.095 1.00 89.88 192 ALA A O 1
ATOM 1512 N N . VAL A 1 193 ? 17.021 -11.206 -13.920 1.00 95.19 193 VAL A N 1
ATOM 1513 C CA . VAL A 1 193 ? 16.826 -10.620 -15.256 1.00 95.19 193 VAL A CA 1
ATOM 1514 C C . VAL A 1 193 ? 16.132 -9.262 -15.149 1.00 95.19 193 VAL A C 1
ATOM 1516 O O . VAL A 1 193 ? 16.667 -8.246 -15.609 1.00 95.19 193 VAL A O 1
ATOM 1519 N N . VAL A 1 194 ? 14.985 -9.208 -14.467 1.00 94.19 194 VAL A N 1
ATOM 1520 C CA . VAL A 1 194 ? 14.201 -7.977 -14.306 1.00 94.19 194 VAL A CA 1
ATOM 1521 C C . VAL A 1 194 ? 14.964 -6.902 -13.530 1.00 94.19 194 VAL A C 1
ATOM 1523 O O . VAL A 1 194 ? 14.967 -5.738 -13.939 1.00 94.19 194 VAL A O 1
ATOM 1526 N N . LEU A 1 195 ? 15.675 -7.265 -12.461 1.00 90.81 195 LEU A N 1
ATOM 1527 C CA . LEU A 1 195 ? 16.551 -6.342 -11.734 1.00 90.81 195 LEU A CA 1
ATOM 1528 C C . LEU A 1 195 ? 17.674 -5.806 -12.633 1.00 90.81 195 LEU A C 1
ATOM 1530 O O . LEU A 1 195 ? 17.994 -4.619 -12.572 1.00 90.81 195 LEU A O 1
ATOM 1534 N N . GLY A 1 196 ? 18.216 -6.632 -13.530 1.00 92.62 196 GLY A N 1
ATOM 1535 C CA . GLY A 1 196 ? 19.160 -6.199 -14.558 1.00 92.62 196 GLY A CA 1
ATOM 1536 C C . GLY A 1 196 ? 18.580 -5.126 -15.486 1.00 92.62 196 GLY A C 1
ATOM 1537 O O . GLY A 1 196 ? 19.248 -4.125 -15.762 1.00 92.62 196 GLY A O 1
ATOM 1538 N N . HIS A 1 197 ? 17.326 -5.281 -15.926 1.00 94.44 197 HIS A N 1
ATOM 1539 C CA . HIS A 1 197 ? 16.630 -4.251 -16.707 1.00 94.44 197 HIS A CA 1
ATOM 1540 C C . HIS A 1 197 ? 16.419 -2.967 -15.900 1.00 94.44 197 HIS A C 1
ATOM 1542 O O . HIS A 1 197 ? 16.697 -1.874 -16.395 1.00 94.44 197 HIS A O 1
ATOM 1548 N N . MET A 1 198 ? 15.993 -3.083 -14.642 1.00 90.44 198 MET A N 1
ATOM 1549 C CA . MET A 1 198 ? 15.811 -1.931 -13.757 1.00 90.44 198 MET A CA 1
ATOM 1550 C C . MET A 1 198 ? 17.113 -1.166 -13.515 1.00 90.44 198 MET A C 1
ATOM 1552 O O . MET A 1 198 ? 17.112 0.062 -13.562 1.00 90.44 198 MET A O 1
ATOM 1556 N N . ARG A 1 199 ? 18.233 -1.870 -13.319 1.00 90.75 199 ARG A N 1
ATOM 1557 C CA . ARG A 1 199 ? 19.557 -1.258 -13.149 1.00 90.75 199 ARG A CA 1
ATOM 1558 C C . ARG A 1 199 ? 19.995 -0.495 -14.398 1.00 90.75 199 ARG A C 1
ATOM 1560 O O . ARG A 1 199 ? 20.463 0.632 -14.289 1.00 90.75 199 ARG A O 1
ATOM 1567 N N . ARG A 1 200 ? 19.817 -1.085 -15.585 1.00 93.00 200 ARG A N 1
ATOM 1568 C CA . ARG A 1 200 ? 20.228 -0.472 -16.861 1.00 93.00 200 ARG A CA 1
ATOM 1569 C C . ARG A 1 200 ? 19.345 0.702 -17.281 1.00 93.00 200 ARG A C 1
ATOM 1571 O O . ARG A 1 200 ? 19.845 1.664 -17.856 1.00 93.00 200 ARG A O 1
ATOM 1578 N N . HIS A 1 201 ? 18.040 0.628 -17.021 1.00 91.88 201 HIS A N 1
ATOM 1579 C CA . HIS A 1 201 ? 17.069 1.569 -17.589 1.00 91.88 201 HIS A CA 1
ATOM 1580 C C . HIS A 1 201 ? 16.439 2.524 -16.571 1.00 91.88 201 HIS A C 1
ATOM 1582 O O . HIS A 1 201 ? 15.799 3.485 -17.001 1.00 91.88 201 HIS A O 1
ATOM 1588 N N . GLY A 1 202 ? 16.661 2.307 -15.266 1.00 84.69 202 GLY A N 1
ATOM 1589 C CA . GLY A 1 202 ? 16.087 3.054 -14.138 1.00 84.69 202 GLY A CA 1
ATOM 1590 C C . GLY A 1 202 ? 16.467 4.537 -14.053 1.00 84.69 202 GLY A C 1
ATOM 1591 O O . GLY A 1 202 ? 15.794 5.303 -13.373 1.00 84.69 202 GLY A O 1
ATOM 1592 N N . GLY A 1 203 ? 17.502 4.974 -14.773 1.00 87.38 203 GLY A N 1
ATOM 1593 C CA . GLY A 1 203 ? 17.909 6.380 -14.810 1.00 87.38 203 GLY A CA 1
ATOM 1594 C C . GLY A 1 203 ? 18.447 6.906 -13.474 1.00 87.38 203 GLY A C 1
ATOM 1595 O O . GLY A 1 203 ? 18.807 6.137 -12.582 1.00 87.38 203 GLY A O 1
ATOM 1596 N N . GLN A 1 204 ? 18.532 8.232 -13.364 1.00 86.25 204 GLN A N 1
ATOM 1597 C CA . GLN A 1 204 ? 19.014 8.937 -12.176 1.00 86.25 204 GLN A CA 1
ATOM 1598 C C . GLN A 1 204 ? 17.872 9.654 -11.457 1.00 86.25 204 GLN A C 1
ATOM 1600 O O . GLN A 1 204 ? 16.935 10.141 -12.086 1.00 86.25 204 GLN A O 1
ATOM 1605 N N . VAL A 1 205 ? 18.002 9.752 -10.142 1.00 80.19 205 VAL A N 1
ATOM 1606 C CA . VAL A 1 205 ? 17.107 10.461 -9.228 1.00 80.19 205 VAL A CA 1
ATOM 1607 C C . VAL A 1 205 ? 17.932 11.303 -8.270 1.00 80.19 205 VAL A C 1
ATOM 1609 O O . VAL A 1 205 ? 19.084 10.976 -7.980 1.00 80.19 205 VAL A O 1
ATOM 1612 N N . THR A 1 206 ? 17.338 12.383 -7.776 1.00 77.31 206 THR A N 1
ATOM 1613 C CA . THR A 1 206 ? 17.945 13.214 -6.737 1.00 77.31 206 THR A CA 1
ATOM 1614 C C . THR A 1 206 ? 17.343 12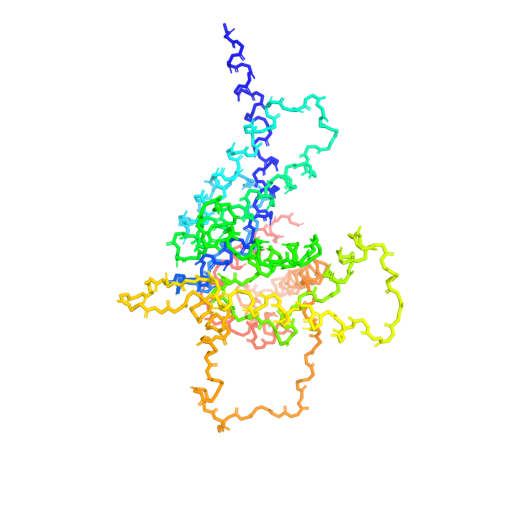.829 -5.393 1.00 77.31 206 THR A C 1
ATOM 1616 O O . THR A 1 206 ? 16.151 13.032 -5.177 1.00 77.31 206 THR A O 1
ATOM 1619 N N . VAL A 1 207 ? 18.157 12.298 -4.485 1.00 72.38 207 VAL A N 1
ATOM 1620 C CA . VAL A 1 207 ? 17.753 11.944 -3.118 1.00 72.38 207 VAL A CA 1
ATOM 1621 C C . VAL A 1 207 ? 18.590 12.778 -2.161 1.00 72.38 207 VAL A C 1
ATOM 1623 O O . VAL A 1 207 ? 19.812 12.710 -2.204 1.00 72.38 207 VAL A O 1
ATOM 1626 N N . GLN A 1 208 ? 17.947 13.595 -1.321 1.00 72.75 208 GLN A N 1
ATOM 1627 C CA . GLN A 1 208 ? 18.638 14.478 -0.361 1.00 72.75 208 GLN A CA 1
ATOM 1628 C C . GLN A 1 208 ? 19.689 15.406 -1.011 1.00 72.75 208 GLN A C 1
ATOM 1630 O O . GLN A 1 208 ? 20.707 15.724 -0.410 1.00 72.75 208 GLN A O 1
ATOM 1635 N N . GLY A 1 209 ? 19.444 15.846 -2.251 1.00 78.75 209 GLY A N 1
ATOM 1636 C CA . GLY A 1 209 ? 20.360 16.712 -3.005 1.00 78.75 209 GLY A CA 1
ATOM 1637 C C . GLY A 1 209 ? 21.456 15.973 -3.782 1.00 78.75 209 GLY A C 1
ATOM 1638 O O . GLY A 1 209 ? 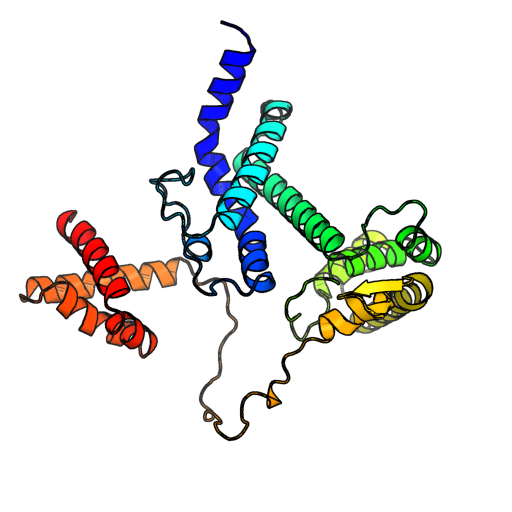22.121 16.588 -4.611 1.00 78.75 209 GLY A O 1
ATOM 1639 N N . GLU A 1 210 ? 21.602 14.659 -3.602 1.00 78.62 210 GLU A N 1
ATOM 1640 C CA . GLU A 1 210 ? 22.577 13.846 -4.329 1.00 78.62 210 GLU A CA 1
ATOM 1641 C C . GLU A 1 210 ? 21.938 13.135 -5.525 1.00 78.62 210 GLU A C 1
ATOM 1643 O O . GLU A 1 210 ? 20.887 12.501 -5.404 1.00 78.62 210 GLU A O 1
ATOM 1648 N N . LYS A 1 211 ? 22.592 13.201 -6.690 1.00 82.75 211 LYS A N 1
ATOM 1649 C CA . LYS A 1 211 ? 22.201 12.409 -7.862 1.00 82.75 211 LYS A CA 1
ATOM 1650 C C . LYS A 1 211 ? 22.726 10.985 -7.721 1.00 82.75 211 LYS A C 1
ATOM 1652 O O . LYS A 1 211 ? 23.931 10.776 -7.626 1.00 82.75 211 LYS A O 1
ATOM 1657 N N . MET A 1 212 ? 21.835 10.007 -7.788 1.00 83.00 212 MET A N 1
ATOM 1658 C CA . MET A 1 212 ? 22.178 8.584 -7.768 1.00 83.00 212 MET A CA 1
ATOM 1659 C C . MET A 1 212 ? 21.292 7.801 -8.731 1.00 83.00 212 MET A C 1
ATOM 1661 O O . MET A 1 212 ? 20.269 8.309 -9.195 1.00 83.00 212 MET A O 1
ATOM 1665 N N . LEU A 1 213 ? 21.683 6.573 -9.079 1.00 84.44 213 LEU A N 1
ATOM 1666 C CA . LEU A 1 213 ? 20.821 5.723 -9.896 1.00 84.44 213 LEU A CA 1
ATOM 1667 C C . LEU A 1 213 ? 19.543 5.413 -9.117 1.00 84.44 213 LEU A C 1
ATOM 1669 O O . LEU A 1 213 ? 19.595 5.127 -7.921 1.00 84.44 213 LEU A O 1
ATOM 1673 N N . TRP A 1 214 ? 18.393 5.434 -9.793 1.00 82.94 214 TRP A N 1
ATOM 1674 C CA . TRP A 1 214 ? 17.125 5.055 -9.164 1.00 82.94 214 TRP A CA 1
ATOM 1675 C C . TRP A 1 214 ? 17.199 3.647 -8.576 1.00 82.94 214 TRP A C 1
ATOM 1677 O O . TRP A 1 214 ? 16.724 3.417 -7.469 1.00 82.94 214 TRP A O 1
ATOM 1687 N N . TYR A 1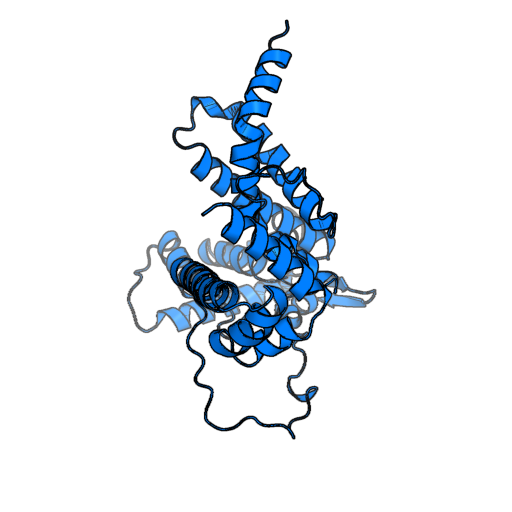 215 ? 17.837 2.725 -9.301 1.00 84.25 215 TYR A N 1
ATOM 1688 C CA . TYR A 1 215 ? 18.069 1.366 -8.830 1.00 84.25 215 TYR A CA 1
ATOM 1689 C C . TYR A 1 215 ? 18.836 1.364 -7.506 1.00 84.25 215 TYR A C 1
ATOM 1691 O O . TYR A 1 215 ? 18.414 0.711 -6.556 1.00 84.25 215 TYR A O 1
ATOM 1699 N N . ASP A 1 216 ? 19.900 2.159 -7.405 1.00 80.25 216 ASP A N 1
ATOM 1700 C CA . ASP A 1 216 ? 20.664 2.269 -6.169 1.00 80.25 216 ASP A CA 1
ATOM 1701 C C . ASP A 1 216 ? 19.784 2.855 -5.073 1.00 80.25 216 ASP A C 1
ATOM 1703 O O . ASP A 1 216 ? 19.645 2.236 -4.037 1.00 80.25 216 ASP A O 1
ATOM 1707 N N . ALA A 1 217 ? 19.117 3.986 -5.296 1.00 74.12 217 ALA A N 1
ATOM 1708 C CA . ALA A 1 217 ? 18.285 4.643 -4.287 1.00 74.12 217 ALA A CA 1
ATOM 1709 C C . ALA A 1 217 ? 17.094 3.802 -3.798 1.00 74.12 217 ALA A C 1
ATOM 1711 O O . ALA A 1 217 ? 16.780 3.823 -2.608 1.00 74.12 217 ALA A O 1
ATOM 1712 N N . TYR A 1 218 ? 16.426 3.088 -4.711 1.00 72.38 218 TYR A N 1
ATOM 1713 C CA . TYR A 1 218 ? 15.083 2.540 -4.504 1.00 72.38 218 TYR A CA 1
ATOM 1714 C C . TYR A 1 218 ? 14.938 1.036 -4.745 1.00 72.38 218 TYR A C 1
ATOM 1716 O O . TYR A 1 218 ? 13.852 0.513 -4.525 1.00 72.38 218 TYR A O 1
ATOM 1724 N N . VAL A 1 219 ? 15.985 0.320 -5.147 1.00 74.38 219 VAL A N 1
ATOM 1725 C CA . VAL A 1 219 ? 15.948 -1.146 -5.286 1.00 74.38 219 VAL A CA 1
ATOM 1726 C C . VAL A 1 219 ? 17.046 -1.792 -4.456 1.00 74.38 219 VAL A C 1
ATOM 1728 O O . VAL A 1 219 ? 16.761 -2.672 -3.651 1.00 74.38 219 VAL A O 1
ATOM 1731 N N . GLU A 1 220 ? 18.278 -1.304 -4.579 1.00 71.12 220 GLU A N 1
ATOM 1732 C CA . GLU A 1 220 ? 19.428 -1.800 -3.822 1.00 71.12 220 GLU A CA 1
ATOM 1733 C C . GLU A 1 220 ? 19.522 -1.143 -2.431 1.00 71.12 220 GLU A C 1
ATOM 1735 O O . GLU A 1 220 ? 19.752 -1.832 -1.442 1.00 71.12 220 GLU A O 1
ATOM 1740 N N . ARG A 1 221 ? 19.273 0.173 -2.306 1.00 61.28 221 ARG A N 1
ATOM 1741 C CA . ARG A 1 221 ? 19.385 0.935 -1.040 1.00 61.28 221 ARG A CA 1
ATOM 1742 C C . ARG A 1 221 ? 18.108 1.137 -0.214 1.00 61.28 221 ARG A C 1
ATOM 1744 O O . ARG A 1 221 ? 18.266 1.529 0.942 1.00 61.28 221 ARG A O 1
ATOM 1751 N N . PRO A 1 222 ? 16.878 0.767 -0.613 1.00 51.31 222 PRO A N 1
ATOM 1752 C CA . PRO A 1 222 ? 15.815 0.537 0.374 1.00 51.31 222 PRO A CA 1
ATOM 1753 C C . PRO A 1 222 ? 16.046 -0.754 1.144 1.00 51.31 222 PRO A C 1
ATOM 1755 O O . PRO A 1 222 ? 15.473 -0.947 2.208 1.00 51.31 222 PRO A O 1
ATOM 1758 N N . LEU A 1 223 ? 16.967 -1.593 0.656 1.00 41.44 223 LEU A N 1
ATOM 1759 C CA . LEU A 1 223 ? 17.626 -2.647 1.429 1.00 41.44 223 LEU A CA 1
ATOM 1760 C C . LEU A 1 223 ? 18.849 -2.114 2.206 1.00 41.44 223 LEU A C 1
ATOM 1762 O O . LEU A 1 223 ? 19.493 -2.859 2.940 1.00 41.44 223 LEU A O 1
ATOM 1766 N N . GLY A 1 224 ? 19.158 -0.821 2.065 1.00 36.16 224 GLY A N 1
ATOM 1767 C CA . GLY A 1 224 ? 20.423 -0.159 2.405 1.00 36.16 224 GLY A CA 1
ATOM 1768 C C . GLY A 1 224 ? 20.323 0.988 3.416 1.00 36.16 224 GLY A C 1
ATOM 1769 O O . GLY A 1 224 ? 21.279 1.737 3.583 1.00 36.16 224 GLY A O 1
ATOM 1770 N N . ARG A 1 225 ? 19.228 1.079 4.178 1.00 38.84 225 ARG A N 1
ATOM 1771 C CA . ARG A 1 225 ? 19.301 1.532 5.579 1.00 38.84 225 ARG A CA 1
ATOM 1772 C C . ARG A 1 225 ? 18.783 0.436 6.504 1.00 38.84 225 ARG A C 1
ATOM 1774 O O . ARG A 1 225 ? 17.855 0.635 7.281 1.00 38.84 225 ARG A O 1
ATOM 1781 N N . ARG A 1 226 ? 19.441 -0.729 6.475 1.00 42.31 226 ARG A N 1
ATOM 1782 C CA . ARG A 1 226 ? 19.564 -1.505 7.713 1.00 42.31 226 ARG A CA 1
ATOM 1783 C C . ARG A 1 226 ? 20.263 -0.590 8.714 1.00 42.31 226 ARG A C 1
ATOM 1785 O O . ARG A 1 226 ? 21.393 -0.172 8.466 1.00 42.31 226 ARG A O 1
ATOM 1792 N N . ARG A 1 227 ? 19.636 -0.301 9.855 1.00 31.22 227 ARG A N 1
ATOM 1793 C CA . ARG A 1 227 ? 20.461 -0.071 11.042 1.00 31.22 227 ARG A CA 1
ATOM 1794 C C . ARG A 1 227 ? 21.302 -1.335 11.204 1.00 31.22 227 ARG A C 1
ATOM 1796 O O . ARG A 1 227 ? 20.756 -2.435 11.276 1.00 31.22 227 ARG A O 1
ATOM 1803 N N . ARG A 1 228 ? 22.619 -1.170 11.169 1.00 32.56 228 ARG A N 1
ATOM 1804 C CA . ARG A 1 228 ? 23.575 -2.184 11.598 1.00 32.56 228 ARG A CA 1
ATOM 1805 C C . ARG A 1 228 ? 23.176 -2.607 13.015 1.00 32.56 228 ARG A C 1
ATOM 1807 O O . ARG A 1 228 ? 23.129 -1.756 13.903 1.00 32.56 228 ARG A O 1
ATOM 1814 N N . ILE A 1 229 ? 22.811 -3.878 13.217 1.00 40.97 229 ILE A N 1
ATOM 1815 C CA . ILE A 1 229 ? 22.528 -4.418 14.563 1.00 40.97 229 ILE A CA 1
ATOM 1816 C C . ILE A 1 229 ? 23.763 -4.240 15.460 1.00 40.97 229 ILE A C 1
ATOM 1818 O O . ILE A 1 229 ? 23.620 -4.018 16.648 1.00 40.97 229 ILE A O 1
ATOM 1822 N N . ASP A 1 230 ? 24.950 -4.182 14.867 1.00 36.00 230 ASP A N 1
ATOM 1823 C CA . ASP A 1 230 ? 26.246 -3.850 15.459 1.00 36.00 230 ASP A CA 1
ATOM 1824 C C . ASP A 1 230 ? 26.422 -2.373 15.885 1.00 36.00 230 ASP A C 1
ATOM 1826 O O . ASP A 1 230 ? 27.491 -2.002 16.356 1.00 36.00 230 ASP A O 1
ATOM 1830 N N . THR A 1 231 ? 25.388 -1.525 15.778 1.00 34.44 231 THR A N 1
ATOM 1831 C CA . THR A 1 231 ? 25.314 -0.242 16.525 1.00 34.44 231 THR A CA 1
ATOM 1832 C C . THR A 1 231 ? 24.431 -0.313 17.776 1.00 34.44 231 THR A C 1
ATOM 1834 O O . THR A 1 231 ? 24.256 0.685 18.471 1.00 34.44 231 THR A O 1
ATOM 1837 N N . LEU A 1 232 ? 23.921 -1.502 18.104 1.00 34.53 232 LEU A N 1
ATOM 1838 C CA . LEU A 1 232 ? 23.561 -1.882 19.464 1.00 34.53 232 LEU A CA 1
ATOM 1839 C C . LEU A 1 232 ? 24.692 -2.778 19.971 1.00 34.53 232 LEU A C 1
ATOM 1841 O O . LEU A 1 232 ? 25.051 -3.760 19.325 1.00 34.53 232 LEU A O 1
ATOM 1845 N N . SER A 1 233 ? 25.299 -2.366 21.080 1.00 29.64 233 SER A N 1
ATOM 1846 C CA . SER A 1 233 ? 26.423 -3.047 21.720 1.00 29.64 233 SER A CA 1
ATOM 1847 C C . SER A 1 233 ? 26.207 -4.564 21.791 1.00 29.64 233 SER A C 1
ATOM 1849 O O . SER A 1 233 ? 25.167 -5.023 22.260 1.00 29.64 233 SER A O 1
ATOM 1851 N N . LEU A 1 234 ? 27.197 -5.332 21.329 1.00 32.28 234 LEU A N 1
ATOM 1852 C CA . LEU A 1 234 ? 27.221 -6.799 21.366 1.00 32.28 234 LEU A CA 1
ATOM 1853 C C . LEU A 1 234 ? 27.622 -7.368 22.743 1.00 32.28 234 LEU A C 1
ATOM 1855 O O . LEU A 1 234 ? 27.774 -8.581 22.860 1.00 32.28 234 LEU A O 1
ATOM 1859 N N . ASP A 1 235 ? 27.734 -6.530 23.778 1.00 31.55 235 ASP A N 1
ATOM 1860 C CA . ASP A 1 235 ? 28.105 -6.966 25.134 1.00 31.55 235 ASP A CA 1
ATOM 1861 C C . ASP A 1 235 ? 26.920 -7.197 26.091 1.00 31.55 235 ASP A C 1
ATOM 1863 O O . ASP A 1 235 ? 27.128 -7.557 27.246 1.00 31.55 235 ASP A O 1
ATOM 1867 N N . GLU A 1 236 ? 25.669 -7.100 25.631 1.00 32.53 236 GLU A N 1
ATOM 1868 C CA . GLU A 1 236 ? 24.508 -7.552 26.416 1.00 32.53 236 GLU A CA 1
ATOM 1869 C C . GLU A 1 236 ? 23.708 -8.608 25.647 1.00 32.53 236 GLU A C 1
ATOM 1871 O O . GLU A 1 236 ? 22.682 -8.347 25.019 1.00 32.53 236 GLU A O 1
ATOM 1876 N N . GLY A 1 237 ? 24.207 -9.843 25.671 1.00 32.03 237 GLY A N 1
ATOM 1877 C CA . GLY A 1 237 ? 23.464 -10.997 25.171 1.00 32.03 237 GLY A CA 1
ATOM 1878 C C . GLY A 1 237 ? 22.353 -11.424 26.140 1.00 32.03 237 GLY A C 1
ATOM 1879 O O . GLY A 1 237 ? 22.603 -11.501 27.344 1.00 32.03 237 GLY A O 1
ATOM 1880 N N . PRO A 1 238 ? 21.154 -11.807 25.662 1.00 29.88 238 PRO A N 1
ATOM 1881 C CA . PRO A 1 238 ? 20.235 -12.598 26.452 1.00 29.88 238 PRO A CA 1
ATOM 1882 C C . PRO A 1 238 ? 20.410 -14.093 26.163 1.00 29.88 238 PRO A C 1
ATOM 1884 O O . PRO A 1 238 ? 20.576 -14.555 25.034 1.00 29.88 238 PRO A O 1
ATOM 1887 N N . SER A 1 239 ? 20.381 -14.823 27.270 1.00 33.09 239 SER A N 1
ATOM 1888 C CA . SER A 1 239 ? 20.457 -16.267 27.445 1.00 33.09 239 SER A CA 1
ATOM 1889 C C . SER A 1 239 ? 19.541 -17.091 26.522 1.00 33.09 239 SER A C 1
ATOM 1891 O O . SER A 1 239 ? 18.552 -16.615 25.972 1.00 33.09 239 SER A O 1
ATOM 1893 N N . LYS A 1 240 ? 19.859 -18.388 26.426 1.00 31.55 240 LYS A N 1
ATOM 1894 C CA . LYS A 1 240 ? 19.240 -19.465 25.625 1.00 31.55 240 LYS A CA 1
ATOM 1895 C C . LYS A 1 240 ? 17.737 -19.754 25.891 1.00 31.55 240 LYS A C 1
ATOM 1897 O O . LYS A 1 240 ? 17.298 -20.870 25.624 1.00 31.55 240 LYS A O 1
ATOM 1902 N N . SER A 1 241 ? 16.927 -18.814 26.382 1.00 35.47 241 SER A N 1
ATOM 1903 C CA . SER A 1 241 ? 15.499 -19.041 26.683 1.00 35.47 241 SER A CA 1
ATOM 1904 C C . SER A 1 241 ? 14.488 -18.493 25.667 1.00 35.47 241 SER A C 1
ATOM 1906 O O . SER A 1 241 ? 13.331 -18.894 25.733 1.00 35.47 241 SER A O 1
ATOM 1908 N N . ASP A 1 242 ? 14.869 -17.678 24.680 1.00 31.11 242 ASP A N 1
ATOM 1909 C CA . ASP A 1 242 ? 13.881 -17.066 23.773 1.00 31.11 242 ASP A CA 1
ATOM 1910 C C . ASP A 1 242 ? 13.704 -17.818 22.446 1.00 31.11 242 ASP A C 1
ATOM 1912 O O . ASP A 1 242 ? 14.118 -17.387 21.369 1.00 31.11 242 ASP A O 1
ATOM 1916 N N . ARG A 1 243 ? 12.973 -18.937 22.511 1.00 32.72 243 ARG A N 1
ATOM 1917 C CA . ARG A 1 243 ? 12.118 -19.341 21.386 1.00 32.72 243 ARG A CA 1
ATOM 1918 C C . ARG A 1 243 ? 10.877 -18.442 21.389 1.00 32.72 243 ARG A C 1
ATOM 1920 O O . ARG A 1 243 ? 9.924 -18.710 22.113 1.00 32.72 243 ARG A O 1
ATOM 1927 N N . ARG A 1 244 ? 10.863 -17.397 20.559 1.00 34.34 244 ARG A N 1
ATOM 1928 C CA . ARG A 1 244 ? 9.620 -16.701 20.181 1.00 34.34 244 ARG A CA 1
ATOM 1929 C C . ARG A 1 244 ? 8.893 -17.521 19.100 1.00 34.34 244 ARG A C 1
ATOM 1931 O O . ARG A 1 244 ? 9.537 -17.862 18.107 1.00 34.34 244 ARG A O 1
ATOM 1938 N N . PRO A 1 245 ? 7.595 -17.842 19.250 1.00 36.09 245 PRO A N 1
ATOM 1939 C CA . PRO A 1 245 ? 6.789 -18.362 18.151 1.00 36.09 245 PRO A CA 1
ATOM 1940 C C . PRO A 1 245 ? 6.396 -17.220 17.184 1.00 36.09 245 PRO A C 1
ATOM 1942 O O . PRO A 1 245 ? 6.616 -16.045 17.503 1.00 36.09 245 PRO A O 1
ATOM 1945 N N . PRO A 1 246 ? 5.845 -17.542 15.998 1.00 34.16 246 PRO A N 1
ATOM 1946 C CA . PRO A 1 246 ? 5.416 -16.558 15.004 1.00 34.16 246 PRO A CA 1
ATOM 1947 C C . PRO A 1 246 ? 4.361 -15.615 15.596 1.00 34.16 246 PRO A C 1
ATOM 1949 O O . PRO A 1 246 ? 3.476 -16.058 16.324 1.00 34.16 246 PRO A O 1
ATOM 1952 N N . ILE A 1 247 ? 4.444 -14.318 15.289 1.00 36.97 247 ILE A N 1
ATOM 1953 C CA . ILE A 1 247 ? 3.393 -13.355 15.641 1.00 36.97 247 ILE A CA 1
ATOM 1954 C C . ILE A 1 247 ? 2.295 -13.475 14.580 1.00 36.97 247 ILE A C 1
ATOM 1956 O O . ILE A 1 247 ? 2.338 -12.797 13.554 1.00 36.97 247 ILE A O 1
ATOM 1960 N N . ASP A 1 248 ? 1.329 -14.352 14.834 1.00 31.77 248 ASP A N 1
ATOM 1961 C CA . ASP A 1 248 ? -0.030 -14.169 14.330 1.00 31.77 248 ASP A CA 1
ATOM 1962 C C . ASP A 1 248 ? -0.607 -12.861 14.916 1.00 31.77 248 ASP A C 1
ATOM 1964 O O . ASP A 1 248 ? -0.164 -12.428 15.991 1.00 31.77 248 ASP A O 1
ATOM 1968 N N . PRO A 1 249 ? -1.565 -12.185 14.244 1.00 37.56 249 PRO A N 1
ATOM 1969 C CA . PRO A 1 249 ? -2.326 -11.113 14.889 1.00 37.56 249 PRO A CA 1
ATOM 1970 C C . PRO A 1 249 ? -2.799 -11.631 16.251 1.00 37.56 249 PRO A C 1
ATOM 1972 O O . PRO A 1 249 ? -3.199 -12.795 16.316 1.00 37.56 249 PRO A O 1
ATOM 1975 N N . PRO A 1 250 ? -2.708 -10.841 17.340 1.00 41.72 250 PRO A N 1
ATOM 1976 C CA . PRO A 1 250 ? -3.106 -11.336 18.646 1.00 41.72 250 PRO A CA 1
ATOM 1977 C C . PRO A 1 250 ? -4.529 -11.861 18.506 1.00 41.72 250 PRO A C 1
ATOM 1979 O O . PRO A 1 250 ? -5.423 -11.110 18.111 1.00 41.72 250 PRO A O 1
ATOM 1982 N N . ASP A 1 251 ? -4.695 -13.165 18.730 1.00 41.88 251 ASP A N 1
ATOM 1983 C CA . ASP A 1 251 ? -5.992 -13.819 18.696 1.00 41.88 251 ASP A CA 1
ATOM 1984 C C . ASP A 1 251 ? -6.927 -12.952 19.542 1.00 41.88 251 ASP A C 1
ATOM 1986 O O . ASP A 1 251 ? -6.649 -12.677 20.715 1.00 41.88 251 ASP A O 1
ATOM 1990 N N . ALA A 1 252 ? -7.977 -12.416 18.918 1.00 46.53 252 ALA A N 1
ATOM 1991 C CA . ALA A 1 252 ? -8.908 -11.522 19.590 1.00 46.53 252 ALA A CA 1
ATOM 1992 C C . ALA A 1 252 ? -9.480 -12.202 20.846 1.00 46.53 252 ALA A C 1
ATOM 1994 O O . ALA A 1 252 ? -9.716 -11.530 21.848 1.00 46.53 252 ALA A O 1
ATOM 1995 N N . GLY A 1 253 ? -9.591 -13.538 20.840 1.00 42.88 253 GLY A N 1
ATOM 1996 C CA . GLY A 1 253 ? -9.951 -14.336 22.009 1.00 42.88 253 GLY A CA 1
ATOM 1997 C C . GLY A 1 253 ? -8.905 -14.302 23.127 1.00 42.88 253 GLY A C 1
ATOM 1998 O O . GLY A 1 253 ? -9.266 -14.286 24.303 1.00 42.88 253 GLY A O 1
ATOM 1999 N N . LEU A 1 254 ? -7.615 -14.211 22.798 1.00 51.66 254 LEU A N 1
ATOM 2000 C CA . LEU A 1 254 ? -6.533 -14.099 23.778 1.00 51.66 254 LEU A CA 1
ATOM 2001 C C . LEU A 1 254 ? -6.538 -12.718 24.452 1.00 51.66 254 LEU A C 1
ATOM 2003 O O . LEU A 1 254 ? -6.423 -12.636 25.673 1.00 51.66 254 LEU A O 1
ATOM 2007 N N . VAL A 1 255 ? -6.724 -11.640 23.679 1.00 57.72 255 VAL A N 1
ATOM 2008 C CA . VAL A 1 255 ? -6.803 -10.260 24.202 1.00 57.72 255 VAL A CA 1
ATOM 2009 C C . VAL A 1 255 ? -8.048 -10.069 25.068 1.00 57.72 255 VAL A C 1
ATOM 2011 O O . VAL A 1 255 ? -7.938 -9.555 26.184 1.00 57.72 255 VAL A O 1
ATOM 2014 N N . LEU A 1 256 ? -9.210 -10.542 24.606 1.00 63.34 256 LEU A N 1
ATOM 2015 C CA . LEU A 1 256 ? -10.448 -10.528 25.392 1.00 63.34 256 LEU A CA 1
ATOM 2016 C C . LEU A 1 256 ? -10.303 -11.379 26.665 1.00 63.34 256 LEU A C 1
ATOM 2018 O O . LEU A 1 256 ? -10.631 -10.917 27.754 1.00 63.34 256 LEU A O 1
ATOM 2022 N N . GLY A 1 257 ? -9.669 -12.552 26.574 1.00 70.31 257 GLY A N 1
ATOM 2023 C CA . GLY A 1 257 ? -9.402 -13.410 27.729 1.00 70.31 257 GLY A CA 1
ATOM 2024 C C . GLY A 1 257 ? -8.436 -12.812 28.763 1.00 70.31 257 GLY A C 1
ATOM 2025 O O . GLY A 1 257 ? -8.476 -13.194 29.936 1.00 70.31 257 GLY A O 1
ATOM 2026 N N . TYR A 1 258 ? -7.555 -11.882 28.378 1.00 77.19 258 TYR A N 1
ATOM 2027 C CA . TYR A 1 258 ? -6.748 -11.113 29.335 1.00 77.19 258 TYR A CA 1
ATOM 2028 C C . TYR A 1 258 ? -7.550 -9.993 29.993 1.00 77.19 258 TYR A C 1
ATOM 2030 O O . TYR A 1 258 ? -7.421 -9.801 31.203 1.00 77.19 258 TYR A O 1
ATOM 2038 N N . ALA A 1 259 ? -8.392 -9.292 29.231 1.00 80.00 259 ALA A N 1
ATOM 2039 C CA . ALA A 1 259 ? -9.265 -8.254 29.768 1.00 80.00 259 ALA A CA 1
ATOM 2040 C C . ALA A 1 259 ? -10.260 -8.832 30.789 1.00 80.00 259 ALA A C 1
ATOM 2042 O O . ALA A 1 259 ? -10.366 -8.308 31.899 1.00 80.00 259 ALA A O 1
ATOM 2043 N N . ASP A 1 260 ? -10.894 -9.963 30.474 1.00 81.75 260 ASP A N 1
ATOM 2044 C CA . ASP A 1 260 ? -11.845 -10.635 31.365 1.00 81.75 260 ASP A CA 1
ATOM 2045 C C . ASP A 1 260 ? -11.178 -11.122 32.653 1.00 81.75 260 ASP A C 1
ATOM 2047 O O . ASP A 1 260 ? -11.688 -10.889 33.752 1.00 81.75 260 ASP A O 1
ATOM 2051 N N . ARG A 1 261 ? -9.992 -11.739 32.547 1.00 82.00 261 ARG A N 1
ATOM 2052 C CA . ARG A 1 261 ? -9.216 -12.160 33.724 1.00 82.00 261 ARG A CA 1
ATOM 2053 C C . ARG A 1 261 ? -8.772 -10.969 34.567 1.00 82.00 261 ARG A C 1
ATOM 2055 O O . ARG A 1 261 ? -8.905 -11.019 35.787 1.00 82.00 261 ARG A O 1
ATOM 2062 N N . MET A 1 262 ? -8.307 -9.885 33.946 1.00 93.12 262 MET A N 1
ATOM 2063 C CA . MET A 1 262 ? -7.944 -8.655 34.654 1.00 93.12 262 MET A CA 1
ATOM 2064 C C . MET A 1 262 ? -9.146 -8.071 35.401 1.00 93.12 262 MET A C 1
ATOM 2066 O O . MET A 1 262 ? -9.015 -7.714 36.573 1.00 93.12 262 MET A O 1
ATOM 2070 N N . LEU A 1 263 ? -10.314 -7.997 34.759 1.00 92.69 263 LEU A N 1
ATOM 2071 C CA . LEU A 1 263 ? -11.541 -7.487 35.369 1.00 92.69 263 LEU A CA 1
ATOM 2072 C C . LEU A 1 263 ? -12.016 -8.382 36.520 1.00 92.69 263 LEU A C 1
ATOM 2074 O O . LEU A 1 263 ? -12.318 -7.867 37.595 1.00 92.69 263 LEU A O 1
ATOM 2078 N N . ALA A 1 264 ? -12.036 -9.704 36.341 1.00 91.31 264 ALA A N 1
ATOM 2079 C CA . ALA A 1 264 ? -12.451 -10.655 37.375 1.00 91.31 264 ALA A CA 1
ATOM 2080 C C . ALA A 1 264 ? -11.538 -10.616 38.616 1.00 91.31 264 ALA A C 1
ATOM 2082 O O . ALA A 1 264 ? -12.010 -10.567 39.757 1.00 91.31 264 ALA A O 1
ATOM 2083 N N . GLU A 1 265 ? -10.227 -10.582 38.397 1.00 92.44 265 GLU A N 1
ATOM 2084 C CA . GLU A 1 265 ? -9.210 -10.629 39.450 1.00 92.44 265 GLU A CA 1
ATOM 2085 C C . GLU A 1 265 ? -9.110 -9.276 40.185 1.00 92.44 265 GLU A C 1
ATOM 2087 O O . GLU A 1 265 ? -8.950 -9.214 41.411 1.00 92.44 265 GLU A O 1
ATOM 2092 N N . THR A 1 266 ? -9.332 -8.174 39.457 1.00 93.81 266 THR A N 1
ATOM 2093 C CA . THR A 1 266 ? -9.484 -6.829 40.031 1.00 93.81 266 THR A CA 1
ATOM 2094 C C . THR A 1 266 ? -10.775 -6.715 40.842 1.00 93.81 266 THR A C 1
ATOM 2096 O O . THR A 1 266 ? -10.736 -6.256 41.982 1.00 93.81 266 THR A O 1
ATOM 2099 N N . ARG A 1 267 ? -11.912 -7.200 40.319 1.00 95.75 267 ARG A N 1
ATOM 2100 C CA . ARG A 1 267 ? -13.205 -7.234 41.030 1.00 95.75 267 ARG A CA 1
ATOM 2101 C C . ARG A 1 267 ? -13.095 -8.005 42.344 1.00 95.75 267 ARG A C 1
ATOM 2103 O O . ARG A 1 267 ? -13.598 -7.547 43.366 1.00 95.75 267 ARG A O 1
ATOM 2110 N N . THR A 1 268 ? -12.405 -9.144 42.334 1.00 95.31 268 THR A N 1
ATOM 2111 C CA . THR A 1 268 ? -12.173 -9.962 43.534 1.00 95.31 268 THR A CA 1
ATOM 2112 C C . THR A 1 268 ? -11.405 -9.193 44.611 1.00 95.31 268 THR A C 1
ATOM 2114 O O . THR A 1 268 ? -11.796 -9.226 45.777 1.00 95.31 268 THR A O 1
ATOM 2117 N N . ARG A 1 269 ? -10.353 -8.449 44.244 1.00 96.94 269 ARG A N 1
ATOM 2118 C CA . ARG A 1 269 ? -9.597 -7.607 45.192 1.00 96.94 269 ARG A CA 1
ATOM 2119 C C . ARG A 1 269 ? -10.400 -6.415 45.694 1.00 96.94 269 ARG A C 1
ATOM 2121 O O . ARG A 1 269 ? -10.372 -6.131 46.887 1.00 96.94 269 ARG A O 1
ATOM 2128 N N . VAL A 1 270 ? -11.149 -5.755 44.814 1.00 96.31 270 VAL A N 1
ATOM 2129 C CA . VAL A 1 270 ? -12.004 -4.622 45.196 1.00 96.31 270 VAL A CA 1
ATOM 2130 C C . VAL A 1 270 ? -13.080 -5.063 46.191 1.00 96.31 270 VAL A C 1
ATOM 2132 O O . VAL A 1 270 ? -13.272 -4.405 47.209 1.00 96.31 270 VAL A O 1
ATOM 2135 N N . ARG A 1 271 ? -13.697 -6.238 45.995 1.00 94.81 271 ARG A N 1
ATOM 2136 C CA . ARG A 1 271 ? -14.637 -6.834 46.968 1.00 94.81 271 ARG A CA 1
ATOM 2137 C C . ARG A 1 271 ? -13.999 -7.151 48.327 1.00 94.81 271 ARG A C 1
ATOM 2139 O O . ARG A 1 271 ? -14.711 -7.216 49.321 1.00 94.81 271 ARG A O 1
ATOM 2146 N N . ARG A 1 272 ? -12.675 -7.330 48.383 1.00 96.38 272 ARG A N 1
ATOM 2147 C CA . ARG A 1 272 ? -11.894 -7.508 49.622 1.00 96.38 272 ARG A CA 1
ATOM 2148 C C . ARG A 1 272 ? -11.410 -6.181 50.229 1.00 96.38 272 ARG A C 1
ATOM 2150 O O . ARG A 1 272 ? -10.634 -6.206 51.176 1.00 96.38 272 ARG A O 1
ATOM 2157 N N . GLY A 1 273 ? -11.853 -5.039 49.699 1.00 96.69 273 GLY A N 1
ATOM 2158 C CA . GLY A 1 273 ? -11.551 -3.706 50.228 1.00 96.69 273 GLY A CA 1
ATOM 2159 C C . GLY A 1 273 ? -10.376 -2.985 49.560 1.00 96.69 273 GLY A C 1
ATOM 2160 O O . GLY A 1 273 ? -10.015 -1.895 49.999 1.00 96.69 273 GLY A O 1
ATOM 2161 N N . ALA A 1 274 ? -9.775 -3.539 48.501 1.00 96.50 274 ALA A N 1
ATOM 2162 C CA . ALA A 1 274 ? -8.728 -2.835 47.760 1.00 96.50 274 ALA A CA 1
ATOM 2163 C C . ALA A 1 274 ? -9.306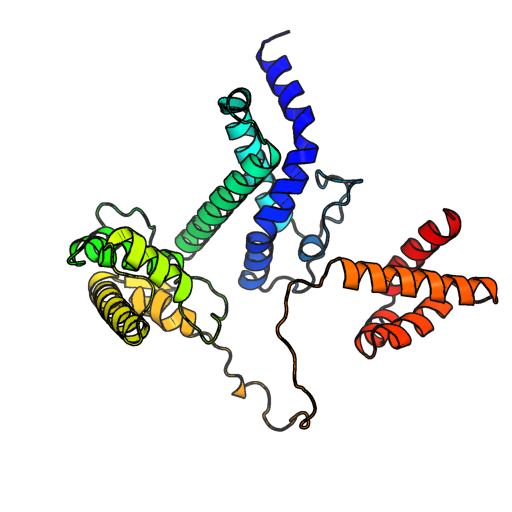 -1.693 46.903 1.00 96.50 274 ALA A C 1
ATOM 2165 O O . ALA A 1 274 ? -10.387 -1.810 46.326 1.00 96.50 274 ALA A O 1
ATOM 2166 N N . THR A 1 275 ? -8.550 -0.605 46.733 1.00 97.12 275 THR A N 1
ATOM 2167 C CA . THR A 1 275 ? -8.884 0.397 45.706 1.00 97.12 275 THR A CA 1
ATOM 2168 C C . THR A 1 275 ? -8.613 -0.170 44.310 1.00 97.12 275 THR A C 1
ATOM 2170 O O . THR A 1 275 ? -7.710 -0.988 44.135 1.00 97.12 275 THR A O 1
ATOM 2173 N N . VAL A 1 276 ? -9.346 0.290 43.289 1.00 94.12 276 VAL A N 1
ATOM 2174 C CA . VAL A 1 276 ? -9.166 -0.172 41.894 1.00 94.12 276 VAL A CA 1
ATOM 2175 C C . VAL A 1 276 ? -7.721 0.008 41.419 1.00 94.12 276 VAL A C 1
ATOM 2177 O O . VAL A 1 276 ? -7.158 -0.889 40.799 1.00 94.12 276 VAL A O 1
ATOM 2180 N N . THR A 1 277 ? -7.089 1.136 41.749 1.00 96.19 277 THR A N 1
ATOM 2181 C CA . THR A 1 277 ? -5.694 1.404 41.373 1.00 96.19 277 THR A CA 1
ATOM 2182 C C . THR A 1 277 ? -4.719 0.455 42.070 1.00 96.19 277 THR A C 1
ATOM 2184 O O . THR A 1 277 ? -3.802 -0.043 41.421 1.00 96.19 277 THR A O 1
ATOM 2187 N N . ALA A 1 278 ? -4.907 0.183 43.368 1.00 96.19 278 ALA A N 1
ATOM 2188 C CA . ALA A 1 278 ? -4.068 -0.770 44.098 1.00 96.19 278 ALA A CA 1
ATOM 2189 C C . ALA A 1 278 ? -4.237 -2.193 43.546 1.00 96.19 278 ALA A C 1
ATOM 2191 O O . ALA A 1 278 ? -3.249 -2.854 43.243 1.00 96.19 278 ALA A O 1
ATOM 2192 N N . ALA A 1 279 ? -5.482 -2.614 43.306 1.00 96.88 279 ALA A N 1
ATOM 2193 C CA . ALA A 1 279 ? -5.782 -3.907 42.706 1.00 96.88 279 ALA A CA 1
ATOM 2194 C C . ALA A 1 279 ? -5.135 -4.058 41.319 1.00 96.88 279 ALA A C 1
ATOM 2196 O O . ALA A 1 279 ? -4.481 -5.061 41.059 1.00 96.88 279 ALA A O 1
ATOM 2197 N N . LEU A 1 280 ? -5.232 -3.050 40.447 1.00 94.62 280 LEU A N 1
ATOM 2198 C CA . LEU A 1 280 ? -4.605 -3.087 39.122 1.00 94.62 280 LEU A CA 1
ATOM 2199 C C . LEU A 1 280 ? -3.076 -3.157 39.178 1.00 94.62 280 LEU A C 1
ATOM 2201 O O . LEU A 1 280 ? -2.481 -3.878 38.380 1.00 94.62 280 LEU A O 1
ATOM 2205 N N . ARG A 1 281 ? -2.435 -2.464 40.128 1.00 96.69 281 ARG A N 1
ATOM 2206 C CA . ARG A 1 281 ? -0.973 -2.531 40.306 1.00 96.69 281 ARG A CA 1
ATOM 2207 C C . ARG A 1 281 ? -0.480 -3.920 40.689 1.00 96.69 281 ARG A C 1
ATOM 2209 O O . ARG A 1 281 ? 0.649 -4.257 40.360 1.00 96.69 281 ARG A O 1
ATOM 2216 N N . GLU A 1 282 ? -1.306 -4.715 41.355 1.00 93.12 282 GLU A N 1
ATOM 2217 C CA . GLU A 1 282 ? -0.987 -6.108 41.677 1.00 93.12 282 GLU A CA 1
ATOM 2218 C C . GLU A 1 282 ? -1.343 -7.060 40.530 1.00 93.12 282 GLU A C 1
ATOM 2220 O O . GLU A 1 282 ? -0.586 -7.973 40.201 1.00 93.12 282 GLU A O 1
ATOM 2225 N N . VAL A 1 283 ? -2.500 -6.843 39.900 1.00 95.56 283 VAL A N 1
ATOM 2226 C CA . VAL A 1 283 ? -3.045 -7.729 38.865 1.00 95.56 283 VAL A CA 1
ATOM 2227 C C . VAL A 1 283 ? -2.257 -7.635 37.562 1.00 95.56 283 VAL A C 1
ATOM 2229 O O . VAL A 1 283 ? -1.981 -8.661 36.942 1.00 95.56 283 VAL A O 1
ATOM 2232 N N . LEU A 1 284 ? -1.856 -6.432 37.144 1.00 90.88 284 LEU A N 1
ATOM 2233 C CA . LEU A 1 284 ? -1.165 -6.234 35.870 1.00 90.88 284 LEU A CA 1
ATOM 2234 C C . LEU A 1 284 ? 0.182 -6.968 35.801 1.00 90.88 284 LEU A C 1
ATOM 2236 O O . LEU A 1 284 ? 0.364 -7.718 34.840 1.00 90.88 284 LEU A O 1
ATOM 2240 N N . PRO A 1 285 ? 1.108 -6.844 36.774 1.00 92.31 285 PRO A N 1
ATOM 2241 C CA . PRO A 1 285 ? 2.347 -7.620 36.754 1.00 92.31 285 PRO A CA 1
ATOM 2242 C C . PRO A 1 285 ? 2.095 -9.128 36.820 1.00 92.31 285 PRO A C 1
ATOM 2244 O O . PRO A 1 285 ? 2.783 -9.890 36.147 1.00 92.31 285 PRO A O 1
ATOM 2247 N N . SER A 1 286 ? 1.081 -9.565 37.577 1.00 89.06 286 SER A N 1
ATOM 2248 C CA . SER A 1 286 ? 0.727 -10.985 37.669 1.00 89.06 286 SER A CA 1
ATOM 2249 C C . SER A 1 286 ? 0.211 -11.561 36.347 1.00 89.06 286 SER A C 1
ATOM 2251 O O . SER A 1 286 ? 0.424 -12.743 36.088 1.00 89.06 286 SER A O 1
ATOM 2253 N N . LEU A 1 287 ? -0.489 -10.767 35.530 1.00 86.69 287 LEU A N 1
ATOM 2254 C CA . LEU A 1 287 ? -1.081 -11.223 34.266 1.00 86.69 287 LEU A CA 1
ATOM 2255 C C . LEU A 1 287 ? -0.172 -11.010 33.052 1.00 86.69 287 LEU A C 1
ATOM 2257 O O . LEU A 1 287 ? -0.201 -11.817 32.125 1.00 86.69 287 LEU A O 1
ATOM 2261 N N . LEU A 1 288 ? 0.604 -9.923 33.040 1.00 83.00 288 LEU A N 1
ATOM 2262 C CA . LEU A 1 288 ? 1.375 -9.460 31.879 1.00 83.00 288 LEU A CA 1
ATOM 2263 C C . LEU A 1 288 ? 2.894 -9.442 32.127 1.00 83.00 288 LEU A C 1
ATOM 2265 O O . LEU A 1 288 ? 3.655 -8.969 31.280 1.00 83.00 288 LEU A O 1
ATOM 2269 N N . GLY A 1 289 ? 3.354 -9.919 33.287 1.00 87.25 289 GLY A N 1
ATOM 2270 C CA . GLY A 1 289 ? 4.768 -9.961 33.655 1.00 87.25 289 GLY A CA 1
ATOM 2271 C C . GLY A 1 289 ? 5.410 -8.572 33.691 1.00 87.25 289 GLY A C 1
ATOM 2272 O O . GLY A 1 289 ? 4.814 -7.602 34.165 1.00 87.25 289 GLY A O 1
ATOM 2273 N N . ALA A 1 290 ? 6.623 -8.462 33.141 1.00 78.94 290 ALA A N 1
ATOM 2274 C CA . ALA A 1 290 ? 7.376 -7.206 33.082 1.00 78.94 290 ALA A CA 1
ATOM 2275 C C . ALA A 1 290 ? 6.584 -6.071 32.412 1.00 78.94 290 ALA A C 1
ATOM 2277 O O . ALA A 1 290 ? 6.603 -4.938 32.889 1.00 78.94 290 ALA A O 1
ATOM 2278 N N . LYS A 1 291 ? 5.798 -6.380 31.370 1.00 77.25 291 LYS A N 1
ATOM 2279 C CA . LYS A 1 291 ? 4.990 -5.362 30.693 1.00 77.25 291 LYS A CA 1
ATOM 2280 C C . LYS A 1 291 ? 3.866 -4.835 31.581 1.00 77.25 291 LYS A C 1
ATOM 2282 O O . LYS A 1 291 ? 3.548 -3.651 31.539 1.00 77.25 291 LYS A O 1
ATOM 2287 N N . GLY A 1 292 ? 3.300 -5.696 32.423 1.00 85.38 292 GLY A N 1
ATOM 2288 C CA . GLY A 1 292 ? 2.335 -5.299 33.443 1.00 85.38 292 GLY A CA 1
ATOM 2289 C C . GLY A 1 292 ? 2.939 -4.391 34.510 1.00 85.38 292 GLY A C 1
ATOM 2290 O O . GLY A 1 292 ? 2.282 -3.447 34.939 1.00 85.38 292 GLY A O 1
ATOM 2291 N N . ALA A 1 293 ? 4.196 -4.630 34.891 1.00 86.19 293 ALA A N 1
ATOM 2292 C CA . ALA A 1 293 ? 4.931 -3.764 35.811 1.00 86.19 293 ALA A CA 1
ATOM 2293 C C . ALA A 1 293 ? 5.223 -2.382 35.207 1.00 86.19 293 ALA A C 1
ATOM 2295 O O . ALA A 1 293 ? 5.022 -1.375 35.882 1.00 86.19 293 ALA A O 1
ATOM 2296 N N . GLU A 1 294 ? 5.610 -2.316 33.929 1.00 83.81 294 GLU A N 1
ATOM 2297 C CA . GLU A 1 294 ? 5.776 -1.044 33.209 1.00 83.81 294 GLU A CA 1
ATOM 2298 C C . GLU A 1 294 ? 4.471 -0.239 33.179 1.00 83.81 294 GLU A C 1
ATOM 2300 O O . GLU A 1 294 ? 4.461 0.945 33.511 1.00 83.81 294 GLU A O 1
ATOM 2305 N N . VAL A 1 295 ? 3.352 -0.891 32.842 1.00 80.19 295 VAL A N 1
ATOM 2306 C CA . VAL A 1 295 ? 2.027 -0.253 32.848 1.00 80.19 295 VAL A CA 1
ATOM 2307 C C . VAL A 1 295 ? 1.655 0.215 34.255 1.00 80.19 295 VAL A C 1
ATOM 2309 O O . VAL A 1 295 ? 1.163 1.326 34.405 1.00 80.19 295 VAL A O 1
ATOM 2312 N N . ALA A 1 296 ? 1.918 -0.594 35.286 1.00 90.00 296 ALA A N 1
ATOM 2313 C CA . ALA A 1 296 ? 1.640 -0.253 36.681 1.00 90.00 296 ALA A CA 1
ATOM 2314 C C . ALA A 1 296 ? 2.473 0.934 37.208 1.00 90.00 296 ALA A C 1
ATOM 2316 O O . ALA A 1 296 ? 2.035 1.627 38.139 1.00 90.00 296 ALA A O 1
ATOM 2317 N N . ALA A 1 297 ? 3.653 1.165 36.621 1.00 89.25 297 ALA A N 1
ATOM 2318 C CA . ALA A 1 297 ? 4.544 2.281 36.927 1.00 89.25 297 ALA A CA 1
ATOM 2319 C C . ALA A 1 297 ? 4.156 3.581 36.194 1.00 89.25 297 ALA A C 1
ATOM 2321 O O . ALA A 1 297 ? 4.393 4.669 36.722 1.00 89.25 297 ALA A O 1
ATOM 2322 N N . ASP A 1 298 ? 3.518 3.494 35.022 1.00 92.56 298 ASP A N 1
ATOM 2323 C CA . ASP A 1 298 ? 3.007 4.657 34.291 1.00 92.56 298 ASP A CA 1
ATOM 2324 C C . ASP A 1 298 ? 1.729 5.204 34.949 1.00 92.56 298 ASP A C 1
ATOM 2326 O O . ASP A 1 298 ? 0.638 4.627 34.875 1.00 92.56 298 ASP A O 1
ATOM 2330 N N . ARG A 1 299 ? 1.856 6.372 35.586 1.00 92.06 299 ARG A N 1
ATOM 2331 C CA . ARG A 1 299 ? 0.755 7.033 36.293 1.00 92.06 299 ARG A CA 1
ATOM 2332 C C . ARG A 1 299 ? -0.426 7.370 35.377 1.00 92.06 299 ARG A C 1
ATOM 2334 O O . ARG A 1 299 ? -1.567 7.113 35.758 1.00 92.06 299 ARG A O 1
ATOM 2341 N N . ALA A 1 300 ? -0.173 7.936 34.199 1.00 82.94 300 ALA A N 1
ATOM 2342 C CA . ALA A 1 300 ? -1.234 8.383 33.297 1.00 82.94 300 ALA A CA 1
ATOM 2343 C C . ALA A 1 300 ? -2.001 7.187 32.720 1.00 82.94 300 ALA A C 1
ATOM 2345 O O . ALA A 1 300 ? -3.232 7.206 32.605 1.00 82.94 300 ALA A O 1
ATOM 2346 N N . LEU A 1 301 ? -1.281 6.112 32.392 1.00 79.56 301 LEU A N 1
ATOM 2347 C CA . LEU A 1 301 ? -1.881 4.877 31.909 1.00 79.56 301 LEU A CA 1
ATOM 2348 C C . LEU A 1 301 ? -2.692 4.167 33.000 1.00 79.56 301 LEU A C 1
ATOM 2350 O O . LEU A 1 301 ? -3.823 3.756 32.733 1.00 79.56 301 LEU A O 1
ATOM 2354 N N . MET A 1 302 ? -2.185 4.110 34.233 1.00 96.31 302 MET A N 1
ATOM 2355 C CA . MET A 1 302 ? -2.926 3.576 35.380 1.00 96.31 302 MET A CA 1
ATOM 2356 C C . MET A 1 302 ? -4.193 4.369 35.695 1.00 96.31 302 MET A C 1
ATOM 2358 O O . MET A 1 302 ? -5.222 3.772 36.004 1.00 96.31 302 MET A O 1
ATOM 2362 N N . GLU A 1 303 ? -4.162 5.698 35.594 1.00 89.75 303 GLU A N 1
ATOM 2363 C CA . GLU A 1 303 ? -5.348 6.537 35.800 1.00 89.75 303 GLU A CA 1
ATOM 2364 C C . GLU A 1 303 ? -6.423 6.292 34.725 1.00 89.75 303 GLU A C 1
ATOM 2366 O O . GLU A 1 303 ? -7.616 6.244 35.041 1.00 89.75 303 GLU A O 1
ATOM 2371 N N . ARG A 1 304 ? -6.026 6.083 33.460 1.00 86.00 304 ARG A N 1
ATOM 2372 C CA . ARG A 1 304 ? -6.946 5.675 32.380 1.00 86.00 304 ARG A CA 1
ATOM 2373 C C . ARG A 1 304 ? -7.534 4.291 32.634 1.00 86.00 304 ARG A C 1
ATOM 2375 O O . ARG A 1 304 ? -8.754 4.132 32.594 1.00 86.00 304 ARG A O 1
ATOM 2382 N N . LEU A 1 305 ? -6.691 3.313 32.956 1.00 88.44 305 LEU A N 1
ATOM 2383 C CA . LEU A 1 305 ? -7.131 1.942 33.197 1.00 88.44 305 LEU A CA 1
ATOM 2384 C C . LEU A 1 305 ? -8.048 1.848 34.423 1.00 88.44 305 LEU A C 1
ATOM 2386 O O . LEU A 1 305 ? -9.075 1.177 34.382 1.00 88.44 305 LEU A O 1
ATOM 2390 N N . ALA A 1 306 ? -7.744 2.587 35.490 1.00 92.62 306 ALA A N 1
ATOM 2391 C CA . ALA A 1 306 ? -8.584 2.637 36.679 1.00 92.62 306 ALA A CA 1
ATOM 2392 C C . ALA A 1 306 ? -9.954 3.280 36.414 1.00 92.62 306 ALA A C 1
ATOM 2394 O O . ALA A 1 306 ? -10.920 2.911 37.080 1.00 92.62 306 ALA A O 1
ATOM 2395 N N . ARG A 1 307 ? -10.061 4.242 35.483 1.00 93.12 307 ARG A N 1
ATOM 2396 C CA . ARG A 1 307 ? -11.359 4.784 35.037 1.00 93.12 307 ARG A CA 1
ATOM 2397 C C . ARG A 1 307 ? -12.152 3.747 34.246 1.00 93.12 307 ARG A C 1
ATOM 2399 O O . ARG A 1 307 ? -13.319 3.532 34.553 1.00 93.12 307 ARG A O 1
ATOM 2406 N N . PHE A 1 308 ? -11.500 3.077 33.296 1.00 89.69 308 PHE A N 1
ATOM 2407 C CA . PHE A 1 308 ? -12.107 2.009 32.501 1.00 89.69 308 PHE A CA 1
ATOM 2408 C C . PHE A 1 308 ? -12.637 0.863 33.375 1.00 89.69 308 PHE A C 1
ATOM 2410 O O . PHE A 1 308 ? -13.771 0.424 33.211 1.00 89.69 308 PHE A O 1
ATOM 2417 N N . VAL A 1 309 ? -11.851 0.395 34.348 1.00 91.62 309 VAL A N 1
ATOM 2418 C CA . VAL A 1 309 ? -12.291 -0.691 35.233 1.00 91.62 309 VAL A CA 1
ATOM 2419 C C . VAL A 1 309 ? -13.440 -0.249 36.132 1.00 91.62 309 VAL A C 1
ATOM 2421 O O . VAL A 1 309 ? -14.376 -1.017 36.307 1.00 91.62 309 VAL A O 1
ATOM 2424 N N . ARG A 1 310 ? -13.425 0.987 36.653 1.00 93.75 310 ARG A N 1
ATOM 2425 C CA . ARG A 1 310 ? -14.552 1.523 37.438 1.00 93.75 310 ARG A CA 1
ATOM 2426 C C . ARG A 1 310 ? -15.863 1.480 36.656 1.00 93.75 310 ARG A C 1
ATOM 2428 O O . ARG A 1 310 ? -16.817 0.890 37.145 1.00 93.75 310 ARG A O 1
ATOM 2435 N N . SER A 1 311 ? -15.874 1.966 35.412 1.00 87.44 311 SER A N 1
ATOM 2436 C CA . SER A 1 311 ? -17.097 1.946 34.596 1.00 87.44 311 SER A CA 1
ATOM 2437 C C . SER A 1 311 ? -17.640 0.529 34.360 1.00 87.44 311 SER A C 1
ATOM 2439 O O . SER A 1 311 ? -18.850 0.343 34.277 1.00 87.44 311 SER A O 1
ATOM 2441 N N . HIS A 1 312 ? -16.767 -0.482 34.296 1.00 88.38 312 HIS A N 1
ATOM 2442 C CA . HIS A 1 312 ? -17.151 -1.890 34.124 1.00 88.38 312 HIS A CA 1
ATOM 2443 C C . HIS A 1 312 ? -17.530 -2.599 35.430 1.00 88.38 312 HIS A C 1
ATOM 2445 O O . HIS A 1 312 ? -18.215 -3.622 35.400 1.00 88.38 312 HIS A O 1
ATOM 2451 N N . LEU A 1 313 ? -17.064 -2.105 36.578 1.00 89.69 313 LEU A N 1
ATOM 2452 C CA . LEU A 1 313 ? -17.484 -2.609 37.883 1.00 89.69 313 LEU A CA 1
ATOM 2453 C C . LEU A 1 313 ? -18.848 -2.049 38.286 1.00 89.69 313 LEU A C 1
ATOM 2455 O O . LEU A 1 313 ? -19.615 -2.789 38.885 1.00 89.69 313 LEU A O 1
ATOM 2459 N N . ASP A 1 314 ? -19.152 -0.804 37.916 1.00 86.12 314 ASP A N 1
ATOM 2460 C CA . ASP A 1 314 ? -20.423 -0.144 38.246 1.00 86.12 314 ASP A CA 1
ATOM 2461 C C . ASP A 1 314 ? -21.590 -0.601 37.347 1.00 86.12 314 ASP A C 1
ATOM 2463 O O . ASP A 1 314 ? -22.754 -0.427 37.696 1.00 86.12 314 ASP A O 1
ATOM 2467 N N . SER A 1 315 ? -21.285 -1.194 36.187 1.00 76.00 315 SER A N 1
ATOM 2468 C CA . SER A 1 315 ? -22.281 -1.671 35.213 1.00 76.00 315 SER A CA 1
ATOM 2469 C C . SER A 1 315 ? -22.735 -3.126 35.433 1.00 76.00 315 SER A C 1
ATOM 2471 O O . SER A 1 315 ? -23.504 -3.638 34.620 1.00 76.00 315 SER A O 1
ATOM 2473 N N . ALA A 1 316 ? -22.237 -3.811 36.471 1.00 61.56 316 ALA A N 1
ATOM 2474 C CA . ALA A 1 316 ? -22.454 -5.241 36.734 1.00 61.56 316 ALA A CA 1
ATOM 2475 C C . ALA A 1 316 ? -23.017 -5.488 38.138 1.00 61.56 316 ALA A C 1
ATOM 2477 O O . ALA A 1 316 ? -23.918 -6.346 38.255 1.00 61.56 316 ALA A O 1
#

pLDDT: mean 74.39, std 18.77, range [29.64, 97.12]